Protein AF-A0A3C7Z810-F1 (afdb_monomer)

pLDDT: mean 70.04, std 20.34, range [26.58, 97.69]

Mean predicted aligned error: 12.74 Å

Secondary structure (DSSP, 8-state):
--EEEEETTEEEEEE-HHHHHHHHHT-S-HHHHHHHHHHHHTT-S-GGGSPEEEETTEE--SSSB--HHHHHHHHHHTSEEEES-S-TTTS-EE-SSEEEEEB-SEEEE-S-SSS-----TTSHHHHHHHTT--TT-GGG-SEEPB-HHHHGGGS-SSSSHHHHHH-SS-TTS-TT--EEEEPTT-EEEEEEEEEEEE-TTEEEEEEE-HHHHHTTEESBTT--EE-TT-EEEEEEEEEE--SS--EEEETT-EEEEEEEEE----SS-HHHHT-TT----HHHHHHHHHHHSSS----TT--TTS--SS------TTHHHHTTTS--TT--S----S-SSPPPPP--S--S---

Solvent-accessible surface area (backbone atoms only — not comparable to full-atom values): 20614 Å² total; per-residue (Å²): 118,73,42,83,48,72,44,80,88,35,56,24,37,38,34,42,76,69,59,47,47,40,73,75,61,76,40,101,60,47,69,67,51,49,50,56,49,45,63,57,49,73,76,48,97,46,83,89,71,58,56,48,38,31,37,89,53,32,73,54,76,92,55,65,59,40,38,38,68,48,49,43,36,22,49,70,53,59,30,26,46,51,43,68,53,57,35,84,89,66,54,16,36,74,40,73,45,34,36,37,36,22,35,34,50,48,30,30,55,54,61,73,99,68,78,99,69,91,80,49,49,60,34,41,65,47,46,26,58,37,37,60,34,42,88,92,44,53,68,72,38,52,44,68,43,40,24,55,71,60,52,52,74,71,55,60,87,79,82,50,38,73,56,52,75,72,39,86,54,56,90,98,49,62,63,80,47,35,25,44,78,42,44,41,63,34,43,32,44,31,30,34,63,33,34,41,33,30,43,68,44,23,31,39,32,49,42,49,32,68,74,37,51,76,69,38,31,43,33,28,75,92,69,29,70,38,54,33,45,37,54,35,59,48,63,23,45,32,31,34,68,34,82,82,52,69,44,80,42,51,50,52,40,66,48,32,28,38,35,42,30,62,70,52,89,68,97,68,43,29,74,76,70,70,39,82,78,65,80,73,45,72,78,54,58,51,56,53,51,32,62,71,70,75,49,79,80,82,60,80,85,73,63,96,81,83,81,83,93,74,87,81,81,74,82,52,74,61,64,66,48,62,53,71,75,72,79,71,96,62,76,86,63,76,77,76,55,71,35,78,38,78,71,78,75,81,83,83,75,92,82,77,89,87,130

Structure (mmCIF, N/CA/C/O backbone):
data_AF-A0A3C7Z810-F1
#
_entry.id   AF-A0A3C7Z810-F1
#
loop_
_atom_site.group_PDB
_atom_site.id
_atom_site.type_symbol
_atom_site.label_atom_id
_atom_site.label_alt_id
_atom_site.label_comp_id
_atom_site.label_asym_id
_atom_site.label_entity_id
_atom_site.label_seq_id
_atom_site.pdbx_PDB_ins_code
_atom_site.Cartn_x
_atom_site.Cartn_y
_atom_site.Cartn_z
_atom_site.occupancy
_atom_site.B_iso_or_equiv
_atom_site.auth_seq_id
_atom_site.auth_comp_id
_atom_site.auth_asym_id
_atom_site.auth_atom_id
_atom_site.pdbx_PDB_model_num
ATOM 1 N N . MET A 1 1 ? 18.301 -7.444 -32.351 1.00 60.09 1 MET A N 1
ATOM 2 C CA . MET A 1 1 ? 17.081 -7.630 -33.130 1.00 60.09 1 MET A CA 1
ATOM 3 C C . MET A 1 1 ? 15.963 -7.320 -32.177 1.00 60.09 1 MET A C 1
ATOM 5 O O . MET A 1 1 ? 15.767 -8.090 -31.241 1.00 60.09 1 MET A O 1
ATOM 9 N N . ALA A 1 2 ? 15.350 -6.158 -32.363 1.00 66.12 2 ALA A N 1
ATOM 10 C CA . ALA A 1 2 ? 14.110 -5.829 -31.696 1.00 66.12 2 ALA A CA 1
ATOM 11 C C . ALA A 1 2 ? 13.011 -6.752 -32.246 1.00 66.12 2 ALA A C 1
ATOM 13 O O . ALA A 1 2 ? 12.975 -7.003 -33.451 1.00 66.12 2 ALA A O 1
ATOM 14 N N . GLU A 1 3 ? 12.165 -7.291 -31.377 1.00 77.12 3 GLU A N 1
ATOM 15 C CA . GLU A 1 3 ? 11.071 -8.187 -31.760 1.00 77.12 3 GLU A CA 1
ATOM 16 C C . GLU A 1 3 ? 9.757 -7.668 -31.178 1.00 77.12 3 GLU A C 1
ATOM 18 O O . GLU A 1 3 ? 9.691 -7.295 -30.004 1.00 77.12 3 GLU A O 1
ATOM 23 N N . LEU A 1 4 ? 8.710 -7.634 -32.005 1.00 78.62 4 LEU A N 1
ATOM 24 C CA . LEU A 1 4 ? 7.357 -7.337 -31.553 1.00 78.62 4 LEU A CA 1
ATOM 25 C C . LEU A 1 4 ? 6.703 -8.611 -31.021 1.00 78.62 4 LEU A C 1
ATOM 27 O O . LEU A 1 4 ? 6.662 -9.634 -31.700 1.00 78.62 4 LEU A O 1
ATOM 31 N N . ALA A 1 5 ? 6.142 -8.518 -29.822 1.00 79.75 5 ALA A N 1
ATOM 32 C CA . ALA A 1 5 ? 5.407 -9.595 -29.178 1.00 79.75 5 ALA A CA 1
ATOM 33 C C . ALA A 1 5 ? 4.170 -9.051 -28.452 1.00 79.75 5 ALA A C 1
ATOM 35 O O . ALA A 1 5 ? 3.970 -7.842 -28.330 1.00 79.75 5 ALA A O 1
ATOM 36 N N . THR A 1 6 ? 3.347 -9.956 -27.930 1.00 81.50 6 THR A N 1
ATOM 37 C CA . THR A 1 6 ? 2.253 -9.619 -27.014 1.00 81.50 6 THR A CA 1
ATOM 38 C C . THR A 1 6 ? 2.585 -10.164 -25.627 1.00 81.50 6 THR A C 1
ATOM 40 O O . THR A 1 6 ? 2.794 -11.366 -25.478 1.00 81.50 6 THR A O 1
ATOM 43 N N . ILE A 1 7 ? 2.629 -9.293 -24.615 1.00 73.44 7 ILE A N 1
ATOM 44 C CA . ILE A 1 7 ? 2.890 -9.639 -23.208 1.00 73.44 7 ILE A CA 1
ATOM 45 C C . ILE A 1 7 ? 1.711 -9.127 -22.382 1.00 73.44 7 ILE A C 1
ATOM 47 O O . ILE A 1 7 ? 1.355 -7.961 -22.496 1.00 73.44 7 ILE A O 1
ATOM 51 N N . ALA A 1 8 ? 1.074 -9.986 -21.579 1.00 76.25 8 ALA A N 1
ATOM 52 C CA . ALA A 1 8 ? -0.124 -9.633 -20.801 1.00 76.25 8 ALA A CA 1
ATOM 53 C C . ALA A 1 8 ? -1.271 -9.004 -21.631 1.00 76.25 8 ALA A C 1
ATOM 55 O O . ALA A 1 8 ? -2.031 -8.177 -21.135 1.00 76.25 8 ALA A O 1
ATOM 56 N N . GLY A 1 9 ? -1.387 -9.383 -22.910 1.00 81.31 9 GLY A N 1
ATOM 57 C CA . GLY A 1 9 ? -2.358 -8.799 -23.846 1.00 81.31 9 GLY A CA 1
ATOM 58 C C . GLY A 1 9 ? -1.944 -7.448 -24.443 1.00 81.31 9 GLY A C 1
ATOM 59 O O . GLY A 1 9 ? -2.666 -6.918 -25.279 1.00 81.31 9 GLY A O 1
ATOM 60 N N . GLU A 1 10 ? -0.776 -6.917 -24.077 1.00 84.62 10 GLU A N 1
ATOM 61 C CA . GLU A 1 10 ? -0.255 -5.631 -24.539 1.00 84.62 10 GLU A CA 1
ATOM 62 C C . GLU A 1 10 ? 0.809 -5.820 -25.631 1.00 84.62 10 GLU A C 1
ATOM 64 O O . GLU A 1 10 ? 1.736 -6.631 -25.494 1.00 84.62 10 GLU A O 1
ATOM 69 N N . ARG A 1 11 ? 0.718 -5.045 -26.723 1.00 85.50 11 ARG A N 1
ATOM 70 C CA . ARG A 1 11 ? 1.766 -5.009 -27.760 1.00 85.50 11 ARG A CA 1
ATOM 71 C C . ARG A 1 11 ? 3.059 -4.473 -27.141 1.00 85.50 11 ARG A C 1
ATOM 73 O O . ARG A 1 11 ? 3.065 -3.413 -26.518 1.00 85.50 11 ARG A O 1
ATOM 80 N N . SER A 1 12 ? 4.133 -5.240 -27.283 1.00 83.25 12 SER A N 1
ATOM 81 C CA . SER A 1 12 ? 5.399 -5.031 -26.584 1.00 83.25 12 SER A CA 1
ATOM 82 C C . SER A 1 12 ? 6.576 -5.126 -27.550 1.00 83.25 12 SER A C 1
ATOM 84 O O . SER A 1 12 ? 6.628 -6.034 -28.379 1.00 83.25 12 SER A O 1
ATOM 86 N N . LEU A 1 13 ? 7.529 -4.202 -27.422 1.00 84.19 13 LEU A N 1
ATOM 87 C CA . LEU A 1 13 ? 8.776 -4.191 -28.180 1.00 84.19 13 LEU A CA 1
ATOM 88 C C . LEU A 1 13 ? 9.912 -4.717 -27.301 1.00 84.19 13 LEU A C 1
ATOM 90 O O . LEU A 1 13 ? 10.311 -4.073 -26.329 1.00 84.19 13 LEU A O 1
ATOM 94 N N . ILE A 1 14 ? 10.431 -5.891 -27.644 1.00 78.75 14 ILE A N 1
ATOM 95 C CA . ILE A 1 14 ? 11.486 -6.572 -26.896 1.00 78.75 14 ILE A CA 1
ATOM 96 C C . ILE A 1 14 ? 12.840 -6.202 -27.497 1.00 78.75 14 ILE A C 1
ATOM 98 O O . ILE A 1 14 ? 13.116 -6.516 -28.652 1.00 78.75 14 ILE A O 1
ATOM 102 N N . LEU A 1 15 ? 13.697 -5.561 -26.703 1.00 72.00 15 LEU A N 1
ATOM 103 C CA . LEU A 1 15 ? 15.033 -5.117 -27.101 1.00 72.00 15 LEU A CA 1
ATOM 104 C C . LEU A 1 15 ? 16.133 -5.998 -26.502 1.00 72.00 15 LEU A C 1
ATOM 106 O O . LEU A 1 15 ? 16.014 -6.512 -25.384 1.00 72.00 15 LEU A O 1
ATOM 110 N N . ASN A 1 16 ? 17.262 -6.100 -27.209 1.00 70.94 16 ASN A N 1
ATOM 111 C CA . ASN A 1 16 ? 18.497 -6.589 -26.596 1.00 70.94 16 ASN A CA 1
ATOM 112 C C . ASN A 1 16 ? 19.216 -5.487 -25.799 1.00 70.94 16 ASN A C 1
ATOM 114 O O . ASN A 1 16 ? 18.906 -4.300 -25.889 1.00 70.94 16 ASN A O 1
ATOM 118 N N . SER A 1 17 ? 20.244 -5.883 -25.045 1.00 65.56 17 SER A N 1
ATOM 119 C CA . SER A 1 17 ? 21.002 -4.979 -24.173 1.00 65.56 17 SER A CA 1
ATOM 120 C C . SER A 1 17 ? 21.677 -3.807 -24.895 1.00 65.56 17 SER A C 1
ATOM 122 O O . SER A 1 17 ? 21.794 -2.734 -24.308 1.00 65.56 17 SER A O 1
ATOM 124 N N . LYS A 1 18 ? 22.118 -3.981 -26.147 1.00 65.75 18 LYS A N 1
ATOM 125 C CA . LYS A 1 18 ? 22.769 -2.923 -26.935 1.00 65.75 18 LYS A CA 1
ATOM 126 C C . LYS A 1 18 ? 21.750 -1.878 -27.395 1.00 65.75 18 LYS A C 1
ATOM 128 O O . LYS A 1 18 ? 22.000 -0.690 -27.240 1.00 65.75 18 LYS A O 1
ATOM 133 N N . GLU A 1 19 ? 20.605 -2.323 -27.904 1.00 67.62 19 GLU A N 1
ATOM 134 C CA . GLU A 1 19 ? 19.497 -1.460 -28.348 1.00 67.62 19 GLU A CA 1
ATOM 135 C C . GLU A 1 19 ? 18.894 -0.678 -27.172 1.00 67.62 19 GLU A C 1
ATOM 137 O O . GLU A 1 19 ? 18.721 0.537 -27.244 1.00 67.62 19 GLU A O 1
ATOM 142 N N . ALA A 1 20 ? 18.675 -1.354 -26.042 1.00 66.12 20 ALA A N 1
ATOM 143 C CA . ALA A 1 20 ? 18.212 -0.735 -24.803 1.00 66.12 20 ALA A CA 1
ATOM 144 C C . ALA A 1 20 ? 19.168 0.345 -24.272 1.00 66.12 20 ALA A C 1
ATOM 146 O O . ALA A 1 20 ? 18.732 1.379 -23.762 1.00 66.12 20 ALA A O 1
ATOM 147 N N . PHE A 1 21 ? 20.480 0.110 -24.375 1.00 62.47 21 PHE A N 1
ATOM 148 C CA . PHE A 1 21 ? 21.497 1.082 -23.982 1.00 62.47 21 PHE A CA 1
ATOM 149 C C . PHE A 1 21 ? 21.476 2.326 -24.880 1.00 62.47 21 PHE A C 1
ATOM 151 O O . PHE A 1 21 ? 21.569 3.444 -24.370 1.00 62.47 21 PHE A O 1
ATOM 158 N N . THR A 1 22 ? 21.308 2.150 -26.193 1.00 66.06 22 THR A N 1
ATOM 159 C CA . THR A 1 22 ? 21.195 3.262 -27.148 1.00 66.06 22 THR A CA 1
ATOM 160 C C . THR A 1 22 ? 20.009 4.166 -26.815 1.00 66.06 22 THR A C 1
ATOM 162 O O . THR A 1 22 ? 20.207 5.373 -26.685 1.00 66.06 22 THR A O 1
ATOM 165 N N . LEU A 1 23 ? 18.825 3.596 -26.559 1.00 65.31 23 LEU A N 1
ATOM 166 C CA . LEU A 1 23 ? 17.635 4.370 -26.181 1.00 65.31 23 LEU A CA 1
ATOM 167 C C . LEU A 1 23 ? 17.838 5.168 -24.879 1.00 65.31 23 LEU A C 1
ATOM 169 O O . LEU A 1 23 ? 17.403 6.309 -24.772 1.00 65.31 23 LEU A O 1
ATOM 173 N N . ARG A 1 24 ? 18.543 4.608 -23.890 1.00 61.34 24 ARG A N 1
ATOM 174 C CA . ARG A 1 24 ? 18.777 5.297 -22.606 1.00 61.34 24 ARG A CA 1
ATOM 175 C C . ARG A 1 24 ? 19.822 6.409 -22.658 1.00 61.34 24 ARG A C 1
ATOM 177 O O . ARG A 1 24 ? 19.806 7.276 -21.791 1.00 61.34 24 ARG A O 1
ATOM 184 N N . THR A 1 25 ? 20.772 6.345 -23.588 1.00 57.62 25 THR A N 1
ATOM 185 C CA . THR A 1 25 ? 21.964 7.214 -23.570 1.00 57.62 25 THR A CA 1
ATOM 186 C C . THR A 1 25 ? 22.013 8.237 -24.697 1.00 57.62 25 THR A C 1
ATOM 188 O O . THR A 1 25 ? 22.912 9.074 -24.686 1.00 57.62 25 THR A O 1
ATOM 191 N N . GLY A 1 26 ? 21.082 8.190 -25.659 1.00 57.22 26 GLY A N 1
ATOM 192 C CA . GLY A 1 26 ? 21.037 9.135 -26.784 1.00 57.22 26 GLY A CA 1
ATOM 193 C C . GLY A 1 26 ? 22.339 9.190 -27.598 1.00 57.22 26 GLY A C 1
ATOM 194 O O . GLY A 1 26 ? 22.658 10.214 -28.190 1.00 57.22 26 GLY A O 1
ATOM 195 N N . ALA A 1 27 ? 23.152 8.127 -27.558 1.00 51.88 27 ALA A N 1
ATOM 196 C CA . ALA A 1 27 ? 24.510 8.119 -28.097 1.00 51.88 27 ALA A CA 1
ATOM 197 C C . ALA A 1 27 ? 24.560 7.720 -29.587 1.00 51.88 27 ALA A C 1
ATOM 199 O O . ALA A 1 27 ? 23.630 7.111 -30.107 1.00 51.88 27 ALA A O 1
ATOM 200 N N . GLN A 1 28 ? 25.703 8.009 -30.230 1.00 48.28 28 GLN A N 1
ATOM 201 C CA . GLN A 1 28 ? 26.043 8.068 -31.674 1.00 48.28 28 GLN A CA 1
ATOM 202 C C . GLN A 1 28 ? 25.564 6.966 -32.660 1.00 48.28 28 GLN A C 1
ATOM 204 O O . GLN A 1 28 ? 25.861 7.072 -33.843 1.00 48.28 28 GLN A O 1
ATOM 209 N N . ASN A 1 29 ? 24.798 5.958 -32.237 1.00 51.31 29 ASN A N 1
ATOM 210 C CA . ASN A 1 29 ? 24.048 5.043 -33.116 1.00 51.31 29 ASN A CA 1
ATOM 211 C C . ASN A 1 29 ? 22.533 5.335 -33.106 1.00 51.31 29 ASN A C 1
ATOM 213 O O . ASN A 1 29 ? 21.732 4.437 -33.373 1.00 51.31 29 ASN A O 1
ATOM 217 N N . GLN A 1 30 ? 22.151 6.571 -32.768 1.00 54.75 30 GLN A N 1
ATOM 218 C CA . GLN A 1 30 ? 20.764 7.027 -32.701 1.00 54.75 30 GLN A CA 1
ATOM 219 C C . GLN A 1 30 ? 20.006 6.718 -34.001 1.00 54.75 30 GLN A C 1
ATOM 221 O O . GLN A 1 30 ? 18.925 6.162 -33.934 1.00 54.75 30 GLN A O 1
ATOM 226 N N . GLU A 1 31 ? 20.639 6.884 -35.170 1.00 58.25 31 GLU A N 1
ATOM 227 C CA . GLU A 1 31 ? 20.032 6.606 -36.484 1.00 58.25 31 GLU A CA 1
ATOM 228 C C . GLU A 1 31 ? 19.511 5.169 -36.654 1.00 58.25 31 GLU A C 1
ATOM 230 O O . GLU A 1 31 ? 18.466 4.963 -37.260 1.00 58.25 31 GLU A O 1
ATOM 235 N N . GLY A 1 32 ? 20.212 4.159 -36.124 1.00 58.50 32 GLY A N 1
ATOM 236 C CA . GLY A 1 32 ? 19.797 2.759 -36.268 1.00 58.50 32 GLY A CA 1
ATOM 237 C C . GLY A 1 32 ? 18.649 2.372 -35.335 1.00 58.50 32 GLY A C 1
ATOM 238 O O . GLY A 1 32 ? 17.839 1.516 -35.678 1.00 58.50 32 GLY A O 1
ATOM 239 N N . PHE A 1 33 ? 18.582 3.003 -34.159 1.00 59.78 33 PHE A N 1
ATOM 240 C CA . PHE A 1 33 ? 17.445 2.858 -33.255 1.00 59.78 33 PHE A CA 1
ATOM 241 C C . PHE A 1 33 ? 16.255 3.673 -33.759 1.00 59.78 33 PHE A C 1
ATOM 243 O O . PHE A 1 33 ? 15.173 3.117 -33.870 1.00 59.78 33 PHE A O 1
ATOM 250 N N . ASP A 1 34 ? 16.468 4.939 -34.116 1.00 63.88 34 ASP A N 1
ATOM 251 C CA . ASP A 1 34 ? 15.447 5.834 -34.650 1.00 63.88 34 ASP A CA 1
ATOM 252 C C . ASP A 1 34 ? 14.836 5.242 -35.919 1.00 63.88 34 ASP A C 1
ATOM 254 O O . ASP A 1 34 ? 13.633 5.309 -36.074 1.00 63.88 34 ASP A O 1
ATOM 258 N N . ALA A 1 35 ? 15.603 4.574 -36.788 1.00 63.66 35 ALA A N 1
ATOM 259 C CA . ALA A 1 35 ? 15.037 3.880 -37.944 1.00 63.66 35 ALA A CA 1
ATOM 260 C C . ALA A 1 35 ? 14.063 2.755 -37.548 1.00 63.66 35 ALA A C 1
ATOM 262 O O . ALA A 1 35 ? 12.961 2.707 -38.075 1.00 63.66 35 ALA A O 1
ATOM 263 N N . VAL A 1 36 ? 14.438 1.884 -36.603 1.00 60.31 36 VAL A N 1
ATOM 264 C CA . VAL A 1 36 ? 13.578 0.774 -36.142 1.00 60.31 36 VAL A CA 1
ATOM 265 C C . VAL A 1 36 ? 12.398 1.290 -35.321 1.00 60.31 36 VAL A C 1
ATOM 267 O O . VAL A 1 36 ? 11.286 0.791 -35.438 1.00 60.31 36 VAL A O 1
ATOM 270 N N . PHE A 1 37 ? 12.633 2.282 -34.467 1.00 64.69 37 PHE A N 1
ATOM 271 C CA . PHE A 1 37 ? 11.602 2.891 -33.646 1.00 64.69 37 PHE A CA 1
ATOM 272 C C . PHE A 1 37 ? 10.616 3.664 -34.513 1.00 64.69 37 PHE A C 1
ATOM 274 O O . PHE A 1 37 ? 9.430 3.426 -34.354 1.00 64.69 37 PHE A O 1
ATOM 281 N N . ASN A 1 38 ? 11.084 4.495 -35.451 1.00 66.94 38 ASN A N 1
ATOM 282 C CA . ASN A 1 38 ? 10.240 5.217 -36.404 1.00 66.94 38 ASN A CA 1
ATOM 283 C C . ASN A 1 38 ? 9.489 4.251 -37.315 1.00 66.94 38 ASN A C 1
ATOM 285 O O . ASN A 1 38 ? 8.290 4.402 -37.440 1.00 66.94 38 ASN A O 1
ATOM 289 N N . GLU A 1 39 ? 10.120 3.197 -37.845 1.00 64.19 39 GLU A N 1
ATOM 290 C CA . GLU A 1 39 ? 9.404 2.170 -38.621 1.00 64.19 39 GLU A CA 1
ATOM 291 C C . GLU A 1 39 ? 8.262 1.535 -37.814 1.00 64.19 39 GLU A C 1
ATOM 293 O O . GLU A 1 39 ? 7.197 1.271 -38.358 1.00 64.19 39 GLU A O 1
ATOM 298 N N . ILE A 1 40 ? 8.456 1.334 -36.508 1.00 64.56 40 ILE A N 1
ATOM 299 C CA . ILE A 1 40 ? 7.422 0.791 -35.626 1.00 64.56 40 ILE A CA 1
ATOM 300 C C . ILE A 1 40 ? 6.380 1.850 -35.262 1.00 64.56 40 ILE A C 1
ATOM 302 O O . ILE A 1 40 ? 5.202 1.523 -35.265 1.00 64.56 40 ILE A O 1
ATOM 306 N N . VAL A 1 41 ? 6.765 3.082 -34.913 1.00 68.56 41 VAL A N 1
ATOM 307 C CA . VAL A 1 41 ? 5.814 4.123 -34.486 1.00 68.56 41 VAL A CA 1
ATOM 308 C C . VAL A 1 41 ? 5.057 4.755 -35.650 1.00 68.56 41 VAL A C 1
ATOM 310 O O . VAL A 1 41 ? 3.920 5.158 -35.446 1.00 68.56 41 VAL A O 1
ATOM 313 N N . ASP A 1 42 ? 5.619 4.756 -36.862 1.00 69.50 42 ASP A N 1
ATOM 314 C CA . ASP A 1 42 ? 4.956 5.198 -38.098 1.00 69.50 42 ASP A CA 1
ATOM 315 C C . ASP A 1 42 ? 3.760 4.292 -38.456 1.00 69.50 42 ASP A C 1
ATOM 317 O O . ASP A 1 42 ? 2.901 4.684 -39.243 1.00 69.50 42 ASP A O 1
ATOM 321 N N . GLU A 1 43 ? 3.663 3.091 -37.864 1.00 70.25 43 GLU A N 1
ATOM 322 C CA . GLU A 1 43 ? 2.470 2.236 -37.952 1.00 70.25 43 GLU A CA 1
ATOM 323 C C . GLU A 1 43 ? 1.304 2.711 -37.064 1.00 70.25 43 GLU A C 1
ATOM 325 O O . GLU A 1 43 ? 0.223 2.122 -37.129 1.00 70.25 43 GLU A O 1
ATOM 330 N N . TYR A 1 44 ? 1.502 3.727 -36.216 1.00 72.44 44 TYR A N 1
ATOM 331 C CA . TYR A 1 44 ? 0.511 4.178 -35.241 1.00 72.44 44 TYR A CA 1
ATOM 332 C C . TYR A 1 44 ? 0.168 5.653 -35.415 1.00 72.44 44 TYR A C 1
ATOM 334 O O . TYR A 1 44 ? 1.022 6.534 -35.338 1.00 72.44 44 TYR A O 1
ATOM 342 N N . ASP A 1 45 ? -1.128 5.924 -35.524 1.00 77.31 45 ASP A N 1
ATOM 343 C CA . ASP A 1 45 ? -1.655 7.288 -35.560 1.00 77.31 45 ASP A CA 1
ATOM 344 C C . ASP A 1 45 ? -1.852 7.888 -34.146 1.00 77.31 45 ASP A C 1
ATOM 346 O O . ASP A 1 45 ? -1.986 9.106 -34.004 1.00 77.31 45 ASP A O 1
ATOM 350 N N . ASP A 1 46 ? -1.863 7.057 -33.089 1.00 77.88 46 ASP A N 1
ATOM 351 C CA . ASP A 1 46 ? -2.061 7.466 -31.688 1.00 77.88 46 ASP A CA 1
ATOM 352 C C . ASP A 1 46 ? -0.858 7.070 -30.801 1.00 77.88 46 ASP A C 1
ATOM 354 O O . ASP A 1 46 ? -0.601 5.879 -30.596 1.00 77.88 46 ASP A O 1
ATOM 358 N N . PRO A 1 47 ? -0.147 8.039 -30.189 1.00 76.88 47 PRO A N 1
ATOM 359 C CA . PRO A 1 47 ? 0.935 7.768 -29.242 1.00 76.88 47 PRO A CA 1
ATOM 360 C C . PRO A 1 47 ? 0.546 6.892 -28.040 1.00 76.88 47 PRO A C 1
ATOM 362 O O . PRO A 1 47 ? 1.413 6.246 -27.453 1.00 76.88 47 PRO A O 1
ATOM 365 N N . ASN A 1 48 ? -0.736 6.836 -27.661 1.00 79.12 48 ASN A N 1
ATOM 366 C CA . ASN A 1 48 ? -1.209 5.954 -26.587 1.00 79.12 48 ASN A CA 1
ATOM 367 C C . ASN A 1 48 ? -1.208 4.471 -26.985 1.00 79.12 48 ASN A C 1
ATOM 369 O O . ASN A 1 48 ? -1.292 3.602 -26.112 1.00 79.12 48 ASN A O 1
ATOM 373 N N . GLU A 1 49 ? -1.101 4.170 -28.280 1.00 80.12 49 GLU A N 1
ATOM 374 C CA . GLU A 1 49 ? -1.038 2.812 -28.819 1.00 80.12 49 GLU A CA 1
ATOM 375 C C . GLU A 1 49 ? 0.394 2.288 -28.967 1.00 80.12 49 GLU A C 1
ATOM 377 O O . GLU A 1 49 ? 0.585 1.084 -29.168 1.00 80.12 49 GLU A O 1
ATOM 382 N N . TYR A 1 50 ? 1.404 3.144 -28.766 1.00 85.06 50 TYR A N 1
ATOM 383 C CA . TYR A 1 50 ? 2.811 2.754 -28.842 1.00 85.06 50 TYR A CA 1
ATOM 384 C C . TYR A 1 50 ? 3.108 1.522 -27.972 1.00 85.06 50 TYR A C 1
ATOM 386 O O . TYR A 1 50 ? 2.502 1.334 -26.909 1.00 85.06 50 TYR A O 1
ATOM 394 N N . PRO A 1 51 ? 4.012 0.631 -28.416 1.00 84.94 51 PRO A N 1
ATOM 395 C CA . PRO A 1 51 ? 4.285 -0.602 -27.698 1.00 84.94 51 PRO A CA 1
ATOM 396 C C . PRO A 1 51 ? 5.033 -0.332 -26.389 1.00 84.94 51 PRO A C 1
ATOM 398 O O . PRO A 1 51 ? 5.918 0.527 -26.327 1.00 84.94 51 PRO A O 1
ATOM 401 N N . VAL A 1 52 ? 4.748 -1.141 -25.366 1.00 86.75 52 VAL A N 1
ATOM 402 C CA . VAL A 1 52 ? 5.535 -1.146 -24.125 1.00 86.75 52 VAL A CA 1
ATOM 403 C C . VAL A 1 52 ? 6.935 -1.675 -24.434 1.00 86.75 52 VAL A C 1
ATOM 405 O O . VAL A 1 52 ? 7.087 -2.766 -24.987 1.00 86.75 52 VAL A O 1
ATOM 408 N N . ILE A 1 53 ? 7.973 -0.920 -24.077 1.00 85.00 53 ILE A N 1
ATOM 409 C CA . ILE A 1 53 ? 9.358 -1.312 -24.360 1.00 85.00 53 ILE A CA 1
ATOM 410 C C . ILE A 1 53 ? 9.901 -2.159 -23.209 1.00 85.00 53 ILE A C 1
ATOM 412 O O . ILE A 1 53 ? 9.900 -1.742 -22.051 1.00 85.00 53 ILE A O 1
ATOM 416 N N . VAL A 1 54 ? 10.431 -3.338 -23.535 1.00 75.19 54 VAL A N 1
ATOM 417 C CA . VAL A 1 54 ? 10.992 -4.286 -22.567 1.00 75.19 54 VAL A CA 1
ATOM 418 C C . VAL A 1 54 ? 12.419 -4.655 -22.955 1.00 75.19 54 VAL A C 1
ATOM 420 O O . VAL A 1 54 ? 12.709 -4.965 -24.105 1.00 75.19 54 VAL A O 1
ATOM 423 N N . SER A 1 55 ? 13.325 -4.685 -21.980 1.00 73.19 55 SER A N 1
ATOM 424 C CA . SER A 1 55 ? 14.696 -5.170 -22.150 1.00 73.19 55 SER A CA 1
ATOM 425 C C . SER A 1 55 ? 15.113 -6.016 -20.959 1.00 73.19 55 SER A C 1
ATOM 427 O O . SER A 1 55 ? 15.047 -5.573 -19.814 1.00 73.19 55 SER A O 1
ATOM 429 N N . ASN A 1 56 ? 15.602 -7.229 -21.221 1.00 66.44 56 ASN A N 1
ATOM 430 C CA . ASN A 1 56 ? 16.026 -8.184 -20.188 1.00 66.44 56 ASN A CA 1
ATOM 431 C C . ASN A 1 56 ? 14.955 -8.451 -19.105 1.00 66.44 56 ASN A C 1
ATOM 433 O O . ASN A 1 56 ? 15.300 -8.717 -17.957 1.00 66.44 56 ASN A O 1
ATOM 437 N N . GLY A 1 57 ? 13.667 -8.371 -19.459 1.00 64.75 57 GLY A N 1
ATOM 438 C CA . GLY A 1 57 ? 12.541 -8.534 -18.526 1.00 64.75 57 GLY A CA 1
ATOM 439 C C . GLY A 1 57 ? 12.171 -7.277 -17.727 1.00 64.75 57 GLY A C 1
ATOM 440 O O . GLY A 1 57 ? 11.205 -7.306 -16.970 1.00 64.75 57 GLY A O 1
ATOM 441 N N . PHE A 1 58 ? 12.886 -6.168 -17.916 1.00 68.38 58 PHE A N 1
ATOM 442 C CA . PHE A 1 58 ? 12.586 -4.882 -17.290 1.00 68.38 58 PHE A CA 1
ATOM 443 C C . PHE A 1 58 ? 11.900 -3.962 -18.287 1.00 68.38 58 PHE A C 1
ATOM 445 O O . PHE A 1 58 ? 12.292 -3.894 -19.454 1.00 68.38 58 PHE A O 1
ATOM 452 N N . ILE A 1 59 ? 10.912 -3.217 -17.809 1.00 79.69 59 ILE A N 1
ATOM 453 C CA . ILE A 1 59 ? 10.297 -2.149 -18.595 1.00 79.69 59 ILE A CA 1
ATOM 454 C C . ILE A 1 59 ? 11.332 -1.045 -18.773 1.00 79.69 59 ILE A C 1
ATOM 456 O O . ILE A 1 59 ? 12.029 -0.672 -17.823 1.00 79.69 59 ILE A O 1
ATOM 460 N N . ILE A 1 60 ? 11.453 -0.539 -19.998 1.00 79.75 60 ILE A N 1
ATOM 461 C CA . ILE A 1 60 ? 12.123 0.728 -20.241 1.00 79.75 60 ILE A CA 1
ATOM 462 C C . ILE A 1 60 ? 11.037 1.803 -20.254 1.00 79.75 60 ILE A C 1
ATOM 464 O O . ILE A 1 60 ? 10.280 1.873 -21.219 1.00 79.75 60 ILE A O 1
ATOM 468 N N . PRO A 1 61 ? 10.933 2.596 -19.178 1.00 77.75 61 PRO A N 1
ATOM 469 C CA . PRO A 1 61 ? 9.828 3.522 -19.009 1.00 77.75 61 PRO A CA 1
ATOM 470 C C . PRO A 1 61 ? 9.886 4.607 -20.079 1.00 77.75 61 PRO A C 1
ATOM 472 O O . PRO A 1 61 ? 10.941 5.203 -20.312 1.00 77.75 61 PRO A O 1
ATOM 475 N N . GLN A 1 62 ? 8.743 4.849 -20.717 1.00 76.69 62 GLN A N 1
ATOM 476 C CA . GLN A 1 62 ? 8.576 5.907 -21.720 1.00 76.69 62 GLN A CA 1
ATOM 477 C C . GLN A 1 62 ? 8.163 7.247 -21.084 1.00 76.69 62 GLN A C 1
ATOM 479 O O . GLN A 1 62 ? 8.231 8.290 -21.731 1.00 76.69 62 GLN A O 1
ATOM 484 N N . GLY A 1 63 ? 7.777 7.232 -19.803 1.00 82.06 63 GLY A N 1
ATOM 485 C CA . GLY A 1 63 ? 7.420 8.404 -19.007 1.00 82.06 63 GLY A CA 1
ATOM 486 C C . GLY A 1 63 ? 7.913 8.316 -17.558 1.00 82.06 63 GLY A C 1
ATOM 487 O O . GLY A 1 63 ? 8.684 7.432 -17.188 1.00 82.06 63 GLY A O 1
ATOM 488 N N . GLY A 1 64 ? 7.479 9.263 -16.720 1.00 87.56 64 GLY A N 1
ATOM 489 C CA . GLY A 1 64 ? 7.854 9.300 -15.298 1.00 87.56 64 GLY A CA 1
ATOM 490 C C . GLY A 1 64 ? 7.042 8.353 -14.405 1.00 87.56 64 GLY A C 1
ATOM 491 O O . GLY A 1 64 ? 7.558 7.871 -13.397 1.00 87.56 64 GLY A O 1
ATOM 492 N N . ILE A 1 65 ? 5.793 8.074 -14.787 1.00 94.75 65 ILE A N 1
ATOM 493 C CA . ILE A 1 65 ? 4.842 7.212 -14.074 1.00 94.75 65 ILE A CA 1
ATOM 494 C C . ILE A 1 65 ? 4.420 6.092 -15.021 1.00 94.75 65 ILE A C 1
ATOM 496 O O . ILE A 1 65 ? 4.174 6.354 -16.196 1.00 94.75 65 ILE A O 1
ATOM 500 N N . TYR A 1 66 ? 4.322 4.872 -14.500 1.00 95.31 66 TYR A N 1
ATOM 501 C CA . TYR A 1 66 ? 3.935 3.703 -15.281 1.00 95.31 66 TYR A CA 1
ATOM 502 C C . TYR A 1 66 ? 2.434 3.749 -15.585 1.00 95.31 66 TYR A C 1
ATOM 504 O O . TYR A 1 66 ? 1.612 3.918 -14.681 1.00 95.31 66 TYR A O 1
ATOM 512 N N . SER A 1 67 ? 2.087 3.574 -16.855 1.00 95.06 67 SER A N 1
ATOM 513 C CA . SER A 1 67 ? 0.722 3.369 -17.350 1.00 95.06 67 SER A CA 1
ATOM 514 C C . SER A 1 67 ? 0.179 1.990 -16.977 1.00 95.06 67 SER A C 1
ATOM 516 O O . SER A 1 67 ? 0.937 1.068 -16.692 1.00 95.06 67 SER A O 1
ATOM 518 N N . ASP A 1 68 ? -1.134 1.795 -17.043 1.00 94.06 68 ASP A N 1
ATOM 519 C CA . ASP A 1 68 ? -1.775 0.492 -16.846 1.00 94.06 68 ASP A CA 1
ATOM 520 C C . ASP A 1 68 ? -1.216 -0.609 -17.764 1.00 94.06 68 ASP A C 1
ATOM 522 O O . ASP A 1 68 ? -1.052 -1.747 -17.320 1.00 94.06 68 ASP A O 1
ATOM 526 N N . ARG A 1 69 ? -0.868 -0.272 -19.013 1.00 93.06 69 ARG A N 1
ATOM 527 C CA . ARG A 1 69 ? -0.197 -1.175 -19.963 1.00 93.06 69 ARG A CA 1
ATOM 528 C C . ARG A 1 69 ? 1.175 -1.600 -19.441 1.00 93.06 69 ARG A C 1
ATOM 530 O O . ARG A 1 69 ? 1.467 -2.793 -19.368 1.00 93.06 69 ARG A O 1
ATOM 537 N N . GLU A 1 70 ? 1.993 -0.647 -18.996 1.00 93.88 70 GLU A N 1
ATOM 538 C CA . GLU A 1 70 ? 3.286 -0.936 -18.364 1.00 93.88 70 GLU A CA 1
ATOM 539 C C . GLU A 1 70 ? 3.115 -1.723 -17.055 1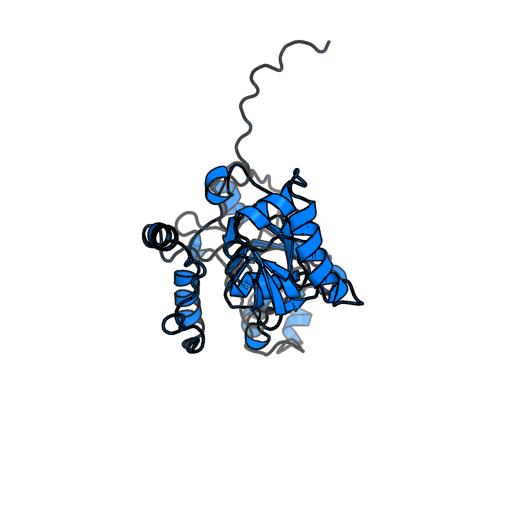.00 93.88 70 GLU A C 1
ATOM 541 O O . GLU A 1 70 ? 3.880 -2.647 -16.801 1.00 93.88 70 GLU A O 1
ATOM 546 N N . LEU A 1 71 ? 2.094 -1.439 -16.241 1.00 94.00 71 LEU A N 1
ATOM 547 C CA . LEU A 1 71 ? 1.819 -2.186 -15.009 1.00 94.00 71 LEU A CA 1
ATOM 548 C C . LEU A 1 71 ? 1.512 -3.663 -15.301 1.00 94.00 71 LEU A C 1
ATOM 550 O O . LEU A 1 71 ? 2.082 -4.545 -14.657 1.00 94.00 71 LEU A O 1
ATOM 554 N N . LYS A 1 72 ? 0.660 -3.944 -16.297 1.00 88.62 72 LYS A N 1
ATOM 555 C CA . LYS A 1 72 ? 0.333 -5.314 -16.733 1.00 88.62 72 LYS A CA 1
ATOM 556 C C . LYS A 1 72 ? 1.572 -6.058 -17.226 1.00 88.62 72 LYS A C 1
ATOM 558 O O . LYS A 1 72 ? 1.840 -7.165 -16.763 1.00 88.62 72 LYS A O 1
ATOM 563 N N . VAL A 1 73 ? 2.351 -5.439 -18.120 1.00 82.00 73 VAL A N 1
ATOM 564 C CA . VAL A 1 73 ? 3.606 -6.030 -18.613 1.00 82.00 73 VAL A CA 1
ATOM 565 C C . VAL A 1 73 ? 4.578 -6.261 -17.457 1.00 82.00 73 VAL A C 1
ATOM 567 O O . VAL A 1 73 ? 5.202 -7.313 -17.384 1.00 82.00 73 VAL A O 1
ATOM 570 N N . GLY A 1 74 ? 4.679 -5.322 -16.517 1.00 81.69 74 GLY A N 1
ATOM 571 C CA . GLY A 1 74 ? 5.616 -5.399 -15.400 1.00 81.69 74 GLY A CA 1
ATOM 572 C C . GLY A 1 74 ? 5.303 -6.534 -14.435 1.00 81.69 74 GLY A C 1
ATOM 573 O O . GLY A 1 74 ? 6.232 -7.177 -13.947 1.00 81.69 74 GLY A O 1
ATOM 574 N N . LEU A 1 75 ? 4.019 -6.800 -14.187 1.00 81.75 75 LEU A N 1
ATOM 575 C CA . LEU A 1 75 ? 3.567 -7.948 -13.398 1.00 81.75 75 LEU A CA 1
ATOM 576 C C . LEU A 1 75 ? 3.914 -9.274 -14.092 1.00 81.75 75 LEU A C 1
ATOM 578 O O . LEU A 1 75 ? 4.444 -10.178 -13.450 1.00 81.75 75 LEU A O 1
ATOM 582 N N . GLU A 1 76 ? 3.679 -9.371 -15.403 1.00 78.62 76 GLU A N 1
ATOM 583 C CA . GLU A 1 76 ? 3.960 -10.577 -16.197 1.00 78.62 76 GLU A CA 1
ATOM 584 C C . GLU A 1 76 ? 5.466 -10.866 -16.304 1.00 78.62 76 GLU A C 1
ATOM 586 O O . GLU A 1 76 ? 5.902 -12.014 -16.193 1.00 78.62 76 GLU A O 1
ATOM 591 N N . THR A 1 77 ? 6.295 -9.829 -16.471 1.00 67.00 77 THR A N 1
ATOM 592 C CA . THR A 1 77 ? 7.755 -9.991 -16.550 1.00 67.00 77 THR A CA 1
ATOM 593 C C . THR A 1 77 ? 8.421 -10.152 -15.181 1.00 67.00 77 THR A C 1
ATOM 595 O O . THR A 1 77 ? 9.598 -10.517 -15.109 1.00 67.00 77 THR A O 1
ATOM 598 N N . GLY A 1 78 ? 7.694 -9.889 -14.091 1.00 67.88 78 GLY A N 1
ATOM 599 C CA . GLY A 1 78 ? 8.216 -9.878 -12.724 1.00 67.88 78 GLY A CA 1
ATOM 600 C C . GLY A 1 78 ? 9.076 -8.654 -12.391 1.00 67.88 78 GLY A C 1
ATOM 601 O O . GLY A 1 78 ? 9.812 -8.683 -11.404 1.00 67.88 78 GLY A O 1
ATOM 602 N N . HIS A 1 79 ? 9.011 -7.596 -13.206 1.00 76.81 79 HIS A N 1
ATOM 603 C CA . HIS A 1 79 ? 9.596 -6.292 -12.884 1.00 76.81 79 HIS A CA 1
ATOM 604 C C . HIS A 1 79 ? 8.835 -5.617 -11.735 1.00 76.81 79 HIS A C 1
ATOM 606 O O . HIS A 1 79 ? 9.448 -5.045 -10.835 1.00 76.81 79 HIS A O 1
ATOM 612 N N . ILE A 1 80 ? 7.506 -5.735 -11.761 1.00 83.75 80 ILE A N 1
ATOM 613 C CA . ILE A 1 80 ? 6.588 -5.362 -10.686 1.00 83.75 80 ILE A CA 1
ATOM 614 C C . ILE A 1 80 ? 6.135 -6.640 -10.005 1.00 83.75 80 ILE A C 1
ATOM 616 O O . ILE A 1 80 ? 5.927 -7.668 -10.650 1.00 83.75 80 ILE A O 1
ATOM 620 N N . ILE A 1 81 ? 5.964 -6.570 -8.693 1.00 79.50 81 ILE A N 1
ATOM 621 C CA . ILE A 1 81 ? 5.483 -7.694 -7.915 1.00 79.50 81 ILE A CA 1
ATOM 622 C C . ILE A 1 81 ? 4.288 -7.239 -7.093 1.00 79.50 81 ILE A C 1
ATOM 624 O O . ILE A 1 81 ? 4.326 -6.173 -6.487 1.00 79.50 81 ILE A O 1
ATOM 628 N N . CYS A 1 82 ? 3.221 -8.031 -7.120 1.00 79.00 82 CYS A N 1
ATOM 629 C 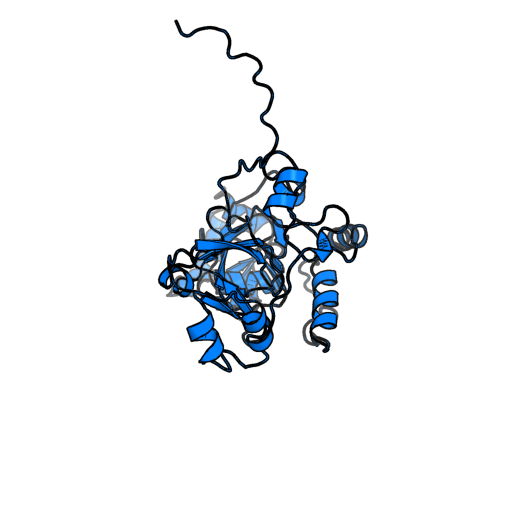CA . CYS A 1 82 ? 2.002 -7.827 -6.351 1.00 79.00 82 CYS A CA 1
ATOM 630 C C . CYS A 1 82 ? 1.406 -9.208 -6.054 1.00 79.00 82 CYS A C 1
ATOM 632 O O . CYS A 1 82 ? 1.069 -9.936 -6.990 1.00 79.00 82 CYS A O 1
ATOM 634 N N . ASP A 1 83 ? 1.344 -9.590 -4.780 1.00 73.06 83 ASP A N 1
ATOM 635 C CA . ASP A 1 83 ? 0.768 -10.862 -4.336 1.00 73.06 83 ASP A CA 1
ATOM 636 C C . ASP A 1 83 ? -0.201 -10.642 -3.159 1.00 73.06 83 ASP A C 1
ATOM 638 O O . ASP A 1 83 ? 0.243 -10.156 -2.116 1.00 73.06 83 ASP A O 1
ATOM 642 N N . PRO A 1 84 ? -1.496 -10.992 -3.287 1.00 69.69 84 PRO A N 1
ATOM 643 C CA . PRO A 1 84 ? -2.122 -11.586 -4.471 1.00 69.69 84 PRO A CA 1
ATOM 644 C C . PRO A 1 84 ? -2.093 -10.648 -5.685 1.00 69.69 84 PRO A C 1
ATOM 646 O O . PRO A 1 84 ? -2.059 -9.427 -5.544 1.00 69.69 84 PRO A O 1
ATOM 649 N N . ALA A 1 85 ? -2.101 -11.231 -6.887 1.00 73.50 85 ALA A N 1
ATOM 650 C CA . ALA A 1 85 ? -2.155 -10.458 -8.124 1.00 73.50 85 ALA A CA 1
ATOM 651 C C . ALA A 1 85 ? -3.405 -9.551 -8.144 1.00 73.50 85 ALA A C 1
ATOM 653 O O . ALA A 1 85 ? -4.446 -9.950 -7.614 1.00 73.50 85 ALA A O 1
ATOM 654 N N . PRO A 1 86 ? -3.343 -8.357 -8.765 1.00 76.81 86 PRO A N 1
ATOM 655 C CA . PRO A 1 86 ? -4.430 -7.381 -8.744 1.00 76.81 86 PRO A CA 1
ATOM 656 C C . PRO A 1 86 ? -5.569 -7.771 -9.694 1.00 76.81 86 PRO A C 1
ATOM 658 O O . PRO A 1 86 ? -5.761 -7.163 -10.751 1.00 76.81 86 PRO A O 1
ATOM 661 N N . THR A 1 87 ? -6.310 -8.812 -9.321 1.00 70.00 87 THR A N 1
ATOM 662 C CA . THR A 1 87 ? -7.498 -9.286 -10.029 1.00 70.00 87 THR A CA 1
ATOM 663 C C . THR A 1 87 ? -8.774 -8.834 -9.313 1.00 70.00 87 THR A C 1
ATOM 665 O O . THR A 1 87 ? -8.764 -8.639 -8.094 1.00 70.00 87 THR A O 1
ATOM 668 N N . PRO A 1 88 ? -9.908 -8.707 -10.031 1.00 60.84 88 PRO A N 1
ATOM 669 C CA . PRO A 1 88 ? -11.191 -8.368 -9.415 1.00 60.84 88 PRO A CA 1
ATOM 670 C C . PRO A 1 88 ? -11.561 -9.260 -8.219 1.00 60.84 88 PRO A C 1
ATOM 672 O O . PRO A 1 88 ? -12.159 -8.775 -7.262 1.00 60.84 88 PRO A O 1
ATOM 675 N N . GLU A 1 89 ? -11.180 -10.539 -8.252 1.00 59.22 89 GLU A N 1
ATOM 676 C CA . GLU A 1 89 ? -11.437 -11.522 -7.195 1.00 59.22 89 GLU A CA 1
ATOM 677 C C . GLU A 1 89 ? -10.556 -11.302 -5.959 1.00 59.22 89 GLU A C 1
ATOM 679 O O . GLU A 1 89 ? -11.006 -11.528 -4.838 1.00 59.22 89 GLU A O 1
ATOM 684 N N . ALA A 1 90 ? -9.315 -10.845 -6.149 1.00 55.38 90 ALA A N 1
ATOM 685 C CA . ALA A 1 90 ? -8.380 -10.530 -5.069 1.00 55.38 90 ALA A CA 1
ATOM 686 C C . ALA A 1 90 ? -8.655 -9.163 -4.414 1.00 55.38 90 ALA A C 1
ATOM 688 O O . ALA A 1 90 ? -8.030 -8.814 -3.415 1.00 55.38 90 ALA A O 1
ATOM 689 N N . GLY A 1 91 ? -9.569 -8.367 -4.977 1.00 56.81 91 GLY A N 1
ATOM 690 C CA . GLY A 1 91 ? -9.937 -7.042 -4.480 1.00 56.81 91 GLY A CA 1
ATOM 691 C C . GLY A 1 91 ? -8.984 -5.919 -4.903 1.00 56.81 91 GLY A C 1
ATOM 692 O O . GLY A 1 91 ? -9.442 -4.785 -5.045 1.00 56.81 91 GLY A O 1
ATOM 693 N N . ALA A 1 92 ? -7.706 -6.211 -5.164 1.00 66.00 92 ALA A N 1
ATOM 694 C CA . ALA A 1 92 ? -6.744 -5.287 -5.768 1.00 66.00 92 ALA A CA 1
ATOM 695 C C . ALA A 1 92 ? -7.015 -5.080 -7.270 1.00 66.00 92 ALA A C 1
ATOM 697 O O . ALA A 1 92 ? -7.508 -5.968 -7.963 1.00 66.00 92 ALA A O 1
ATOM 698 N N . ARG A 1 93 ? -6.715 -3.888 -7.801 1.00 82.88 93 ARG A N 1
ATOM 699 C CA . ARG A 1 93 ? -7.077 -3.521 -9.183 1.00 82.88 93 ARG A CA 1
ATOM 700 C C . ARG A 1 93 ? -6.023 -2.647 -9.847 1.00 82.88 93 ARG A C 1
ATOM 702 O O . ARG A 1 93 ? -5.567 -1.681 -9.251 1.00 82.88 93 ARG A O 1
ATOM 709 N N . ILE A 1 94 ? -5.732 -2.923 -11.117 1.00 92.25 94 ILE A N 1
ATOM 710 C CA . ILE A 1 94 ? -4.954 -2.024 -11.977 1.00 92.25 94 ILE A CA 1
ATOM 711 C C . ILE A 1 94 ? -5.856 -0.874 -12.464 1.00 92.25 94 ILE A C 1
ATOM 713 O O . ILE A 1 94 ? -6.920 -1.097 -13.051 1.00 92.25 94 ILE A O 1
ATOM 717 N N . ASN A 1 95 ? -5.432 0.357 -12.192 1.00 92.19 95 ASN A N 1
ATOM 718 C CA . ASN A 1 95 ? -5.990 1.602 -12.717 1.00 92.19 95 ASN A CA 1
ATOM 719 C C . ASN A 1 95 ? -5.065 2.162 -13.808 1.00 92.19 95 ASN A C 1
ATOM 721 O O . ASN A 1 95 ? -3.992 1.618 -14.037 1.00 92.19 95 ASN A O 1
ATOM 725 N N . GLY A 1 96 ? -5.438 3.295 -14.416 1.00 92.75 96 GLY A N 1
ATOM 726 C CA . GLY A 1 96 ? -4.676 3.930 -15.502 1.00 92.75 96 GLY A CA 1
ATOM 727 C C . GLY A 1 96 ? -3.185 4.175 -15.218 1.00 92.75 96 GLY A C 1
ATOM 728 O O . GLY A 1 96 ? -2.398 4.198 -16.155 1.00 92.75 96 GLY A O 1
ATOM 729 N N . SER A 1 97 ? -2.790 4.350 -13.953 1.00 95.31 97 SER A N 1
ATOM 730 C CA . SER A 1 97 ? -1.389 4.588 -13.564 1.00 95.31 97 SER A CA 1
ATOM 731 C C . SER A 1 97 ? -1.051 4.170 -12.124 1.00 95.31 97 SER A C 1
ATOM 733 O O . SER A 1 97 ? -0.098 4.657 -11.511 1.00 95.31 97 SER A O 1
ATOM 735 N N . SER A 1 98 ? -1.864 3.291 -11.536 1.00 97.12 98 SER A N 1
ATOM 736 C CA . SER A 1 98 ? -1.684 2.821 -10.160 1.00 97.12 98 SER A CA 1
ATOM 737 C C . SER A 1 98 ? -2.285 1.434 -9.958 1.00 97.12 98 SER A C 1
ATOM 739 O O . SER A 1 98 ? -3.113 0.984 -10.750 1.00 97.12 98 SER A O 1
ATOM 741 N N . ILE A 1 99 ? -1.893 0.760 -8.879 1.00 96.25 99 ILE A N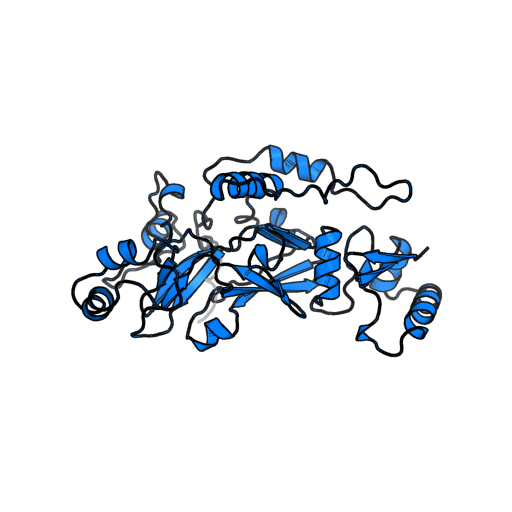 1
ATOM 742 C CA . ILE A 1 99 ? -2.527 -0.480 -8.421 1.00 96.25 99 ILE A CA 1
ATOM 743 C C . ILE A 1 99 ? -3.213 -0.199 -7.085 1.00 96.25 99 ILE A C 1
ATOM 745 O O . ILE A 1 99 ? -2.543 0.155 -6.117 1.00 96.25 99 ILE A O 1
ATOM 749 N N . ASP A 1 100 ? -4.536 -0.346 -7.023 1.00 92.69 100 ASP A N 1
ATOM 750 C CA . ASP A 1 100 ? -5.276 -0.312 -5.761 1.00 92.69 100 ASP A CA 1
ATOM 751 C C . ASP A 1 100 ? -4.853 -1.490 -4.874 1.00 92.69 100 ASP A C 1
ATOM 753 O O . ASP A 1 100 ? -4.797 -2.628 -5.341 1.00 92.69 100 ASP A O 1
ATOM 757 N N . VAL A 1 101 ? -4.639 -1.213 -3.589 1.00 89.88 101 VAL A N 1
ATOM 758 C CA . VAL A 1 101 ? -4.297 -2.191 -2.547 1.00 89.88 101 VAL A CA 1
ATOM 759 C C . VAL A 1 101 ? -5.372 -2.207 -1.469 1.00 89.88 101 VAL A C 1
ATOM 761 O O . VAL A 1 101 ? -6.119 -1.237 -1.306 1.00 89.88 101 VAL A O 1
ATOM 764 N N . THR A 1 102 ? -5.466 -3.307 -0.732 1.00 84.81 102 THR A N 1
ATOM 765 C CA . THR A 1 102 ? -6.554 -3.552 0.214 1.00 84.81 102 THR A CA 1
ATOM 766 C C . THR A 1 102 ? -6.087 -3.543 1.667 1.00 84.81 102 THR A C 1
ATOM 768 O O . THR A 1 102 ? -4.903 -3.701 1.972 1.00 84.81 102 THR A O 1
ATOM 771 N N . LEU A 1 103 ? -7.009 -3.294 2.597 1.00 87.56 103 LEU A N 1
ATOM 772 C CA . LEU A 1 103 ? -6.738 -3.271 4.034 1.00 87.56 103 LEU A CA 1
ATOM 773 C C . LEU A 1 103 ? -6.565 -4.680 4.618 1.00 87.56 103 LEU A C 1
ATOM 775 O O . LEU A 1 103 ? -7.462 -5.518 4.508 1.00 87.56 103 LEU A O 1
ATOM 779 N N . GLY A 1 104 ? -5.435 -4.907 5.286 1.00 82.00 104 GLY A N 1
ATOM 780 C CA . GLY A 1 104 ? -5.167 -6.096 6.084 1.00 82.00 104 GLY A CA 1
ATOM 781 C C . GLY A 1 104 ? -5.905 -6.126 7.418 1.00 82.00 104 GLY A C 1
ATOM 782 O O . GLY A 1 104 ? -6.394 -5.112 7.909 1.00 82.00 104 GLY A O 1
ATOM 783 N N . LYS A 1 105 ? -6.003 -7.321 8.005 1.00 82.06 105 LYS A N 1
ATOM 784 C CA . LYS A 1 105 ? -6.782 -7.546 9.230 1.00 82.06 105 LYS A CA 1
ATOM 785 C C . LYS A 1 105 ? -6.045 -7.223 10.527 1.00 82.06 105 LYS A C 1
ATOM 787 O O . LYS A 1 105 ? -6.708 -7.124 11.554 1.00 82.06 105 LYS A O 1
ATOM 792 N N . TYR A 1 106 ? -4.718 -7.096 10.513 1.00 86.81 106 TYR A N 1
ATOM 793 C CA . TYR A 1 106 ? -3.948 -6.806 11.721 1.00 86.81 106 TYR A CA 1
ATOM 794 C C . TYR A 1 106 ? -3.636 -5.318 11.843 1.00 86.81 106 TYR A C 1
ATOM 796 O O . TYR A 1 106 ? -3.363 -4.645 10.846 1.00 86.81 106 TYR A O 1
ATOM 804 N N . PHE A 1 107 ? -3.654 -4.807 13.071 1.00 90.44 107 PHE A N 1
ATOM 805 C CA . PHE A 1 107 ? -3.336 -3.414 13.353 1.00 90.44 107 PHE A CA 1
ATOM 806 C C . PHE A 1 107 ? -2.800 -3.198 14.774 1.00 90.44 107 PHE A C 1
ATOM 808 O O . PHE A 1 107 ? -3.052 -3.994 15.677 1.00 90.44 107 PHE A O 1
ATOM 815 N N . TYR A 1 108 ? -2.101 -2.083 14.969 1.00 89.19 108 TYR A N 1
ATOM 816 C CA . TYR A 1 108 ? -1.764 -1.523 16.276 1.00 89.19 108 TYR A CA 1
ATOM 817 C C . TYR A 1 108 ? -2.490 -0.203 16.487 1.00 89.19 108 TYR A C 1
ATOM 819 O O . TYR A 1 108 ? -2.605 0.608 15.566 1.00 89.19 108 TYR A O 1
ATOM 827 N N . THR A 1 109 ? -2.928 0.044 17.712 1.00 88.69 109 THR A N 1
ATOM 828 C CA . THR A 1 109 ? -3.371 1.370 18.160 1.00 88.69 109 THR A CA 1
ATOM 829 C C . THR A 1 109 ? -2.166 2.247 18.475 1.00 88.69 109 THR A C 1
ATOM 831 O O . THR A 1 109 ? -1.151 1.728 18.927 1.00 88.69 109 THR A O 1
ATOM 834 N N . ALA A 1 110 ? -2.270 3.557 18.261 1.00 84.25 110 ALA A N 1
ATOM 835 C CA . ALA A 1 110 ? -1.214 4.509 18.594 1.00 84.25 110 ALA A CA 1
ATOM 836 C C . ALA A 1 110 ? -1.654 5.449 19.726 1.00 84.25 110 ALA A C 1
ATOM 838 O O . ALA A 1 110 ? -2.637 6.176 19.575 1.00 84.25 110 ALA A O 1
ATOM 839 N N . GLY A 1 111 ? -0.881 5.484 20.810 1.00 78.12 111 GLY A N 1
ATOM 840 C CA . GLY A 1 111 ? -1.177 6.245 22.022 1.00 78.12 111 GLY A CA 1
ATOM 841 C C . GLY A 1 111 ? -2.324 5.657 22.854 1.00 78.12 111 GLY A C 1
ATOM 842 O O . GLY A 1 111 ? -3.018 4.730 22.435 1.00 78.12 111 GLY A O 1
ATOM 843 N N . GLU A 1 112 ? -2.530 6.223 24.043 1.00 66.38 112 GLU A N 1
ATOM 844 C CA . GLU A 1 112 ? -3.672 5.931 24.917 1.00 66.38 112 GLU A CA 1
ATOM 845 C C . GLU A 1 112 ? -4.658 7.116 24.946 1.00 66.38 112 GLU A C 1
ATOM 847 O O . GLU A 1 112 ? -4.276 8.269 24.732 1.00 66.38 112 GLU A O 1
ATOM 852 N N . GLU A 1 113 ? -5.940 6.847 25.224 1.00 55.78 113 GLU A N 1
ATOM 853 C CA . GLU A 1 113 ? -6.925 7.886 25.570 1.00 55.78 113 GLU A CA 1
ATOM 854 C C . GLU A 1 113 ? -6.656 8.374 27.009 1.00 55.78 113 GLU A C 1
ATOM 856 O O . GLU A 1 113 ? -7.167 7.800 27.969 1.00 55.78 113 GLU A O 1
ATOM 861 N N . GLY A 1 114 ? -5.841 9.418 27.187 1.00 58.84 114 GLY A N 1
ATOM 862 C CA . GLY A 1 114 ? -5.526 9.973 28.513 1.00 58.84 114 GLY A CA 1
ATOM 863 C C . GLY A 1 114 ? -4.209 10.753 28.560 1.00 58.84 114 GLY A C 1
ATOM 864 O O . GLY A 1 114 ? -3.491 10.764 27.571 1.00 58.84 114 GLY A O 1
ATOM 865 N N . ASP A 1 115 ? -3.966 11.443 29.687 1.00 51.50 115 ASP A N 1
ATOM 866 C CA . ASP A 1 115 ? -2.979 12.513 29.965 1.00 51.50 115 ASP A CA 1
ATOM 867 C C . ASP A 1 115 ? -1.796 12.712 28.994 1.00 51.50 115 ASP A C 1
ATOM 869 O O . ASP A 1 115 ? -1.085 11.789 28.609 1.00 51.50 115 ASP A O 1
ATOM 873 N N . MET A 1 116 ? -1.528 13.990 28.692 1.00 57.69 116 MET A N 1
ATOM 874 C CA . MET A 1 116 ? -0.382 14.471 27.910 1.00 57.69 116 MET A CA 1
ATOM 875 C C . MET A 1 116 ? 0.935 13.823 28.379 1.00 57.69 116 MET A C 1
ATOM 877 O O . MET A 1 116 ? 1.514 14.233 29.385 1.00 57.69 116 MET A O 1
ATOM 881 N N . GLY A 1 117 ? 1.421 12.832 27.631 1.00 73.31 117 GLY A N 1
ATOM 882 C CA . GLY A 1 117 ? 2.684 12.140 27.881 1.00 73.31 117 GLY A CA 1
ATOM 883 C C . GLY A 1 117 ? 3.791 12.571 26.918 1.00 73.31 117 GLY A C 1
ATOM 884 O O . GLY A 1 117 ? 3.533 12.959 25.777 1.00 73.31 117 GLY A O 1
ATOM 885 N N . LEU A 1 118 ? 5.046 12.493 27.367 1.00 80.44 118 LEU A N 1
ATOM 886 C CA . LEU A 1 118 ? 6.208 12.604 26.484 1.00 80.44 118 LEU A CA 1
ATOM 887 C C . LEU A 1 118 ? 6.407 11.262 25.774 1.00 80.44 118 LEU A C 1
ATOM 889 O O . LEU A 1 118 ? 6.679 10.264 26.430 1.00 80.44 118 LEU A O 1
ATOM 893 N N . PHE A 1 119 ? 6.307 11.248 24.447 1.00 83.94 119 PHE A N 1
ATOM 894 C CA . PHE A 1 119 ? 6.713 10.104 23.633 1.00 83.94 119 PHE A CA 1
ATOM 895 C C . PHE A 1 119 ? 8.165 10.292 23.176 1.00 83.94 119 PHE A C 1
ATOM 897 O O . PHE A 1 119 ? 8.455 11.246 22.449 1.00 83.94 119 PHE A O 1
ATOM 904 N N . ASN A 1 120 ? 9.071 9.397 23.587 1.00 84.56 120 ASN A N 1
ATOM 905 C CA . ASN A 1 120 ? 10.454 9.369 23.113 1.00 84.56 120 ASN A CA 1
ATOM 906 C C . ASN A 1 120 ? 10.627 8.354 21.959 1.00 84.56 120 ASN A C 1
ATOM 908 O O . ASN A 1 120 ? 10.820 7.167 22.205 1.00 84.56 120 ASN A O 1
ATOM 912 N N . PRO A 1 121 ? 10.633 8.779 20.682 1.00 82.25 121 PRO A N 1
ATOM 913 C CA . PRO A 1 121 ? 10.773 7.856 19.548 1.00 82.25 121 PRO A CA 1
ATOM 914 C C . PRO A 1 121 ? 12.178 7.234 19.401 1.00 82.25 121 PRO A C 1
ATOM 916 O O . PRO A 1 121 ? 12.396 6.441 18.479 1.00 82.25 121 PRO A O 1
ATOM 919 N N . TYR A 1 122 ? 13.133 7.611 20.261 1.00 79.38 122 TYR A N 1
ATOM 920 C CA . TYR A 1 122 ? 14.524 7.144 20.249 1.00 79.38 122 TYR A CA 1
ATOM 921 C C . TYR A 1 122 ? 14.789 5.983 21.224 1.00 79.38 122 TYR A C 1
ATOM 923 O O . TYR A 1 122 ? 15.949 5.629 21.435 1.00 79.38 122 TYR A O 1
ATOM 931 N N . THR A 1 123 ? 13.749 5.431 21.858 1.00 76.00 123 THR A N 1
ATOM 932 C CA . THR A 1 123 ? 13.832 4.224 22.692 1.00 76.00 123 THR A CA 1
ATOM 933 C C . THR A 1 123 ? 12.809 3.190 22.231 1.00 76.00 123 THR A C 1
ATOM 935 O O . THR A 1 123 ? 11.692 3.515 21.805 1.00 76.00 123 THR A O 1
ATOM 938 N N . GLN A 1 124 ? 13.200 1.917 22.296 1.00 78.88 124 GLN A N 1
ATOM 939 C CA . GLN A 1 124 ? 12.329 0.804 21.931 1.00 78.88 124 GLN A CA 1
ATOM 940 C C . GLN A 1 124 ? 11.178 0.673 22.924 1.00 78.88 124 GLN A C 1
ATOM 942 O O . GLN A 1 124 ? 10.053 0.406 22.520 1.00 78.88 124 GLN A O 1
ATOM 947 N N . GLU A 1 125 ? 11.458 0.902 24.203 1.00 82.19 125 GLU A N 1
ATOM 948 C CA . GLU A 1 125 ? 10.509 0.802 25.304 1.00 82.19 125 GLU A CA 1
ATOM 949 C C . GLU A 1 125 ? 9.354 1.795 25.132 1.00 82.19 125 GLU A C 1
ATOM 951 O O . GLU A 1 125 ? 8.198 1.378 25.114 1.00 82.19 125 GLU A O 1
ATOM 956 N N . ASP A 1 126 ? 9.646 3.080 24.904 1.00 82.62 126 ASP A N 1
ATOM 957 C CA . ASP A 1 126 ? 8.618 4.105 24.673 1.00 82.62 126 ASP A CA 1
ATOM 958 C C . ASP A 1 126 ? 7.868 3.860 23.361 1.00 82.62 126 ASP A C 1
ATOM 960 O O . ASP A 1 126 ? 6.665 4.096 23.284 1.00 82.62 126 ASP A O 1
ATOM 964 N N . THR A 1 127 ? 8.551 3.361 22.324 1.00 84.50 127 THR A N 1
ATOM 965 C CA . THR A 1 127 ? 7.902 2.963 21.064 1.00 84.50 127 THR A CA 1
ATOM 966 C C . THR A 1 127 ? 6.919 1.818 21.298 1.00 84.50 127 THR A C 1
ATOM 968 O O . THR A 1 127 ? 5.788 1.864 20.816 1.00 84.50 127 THR A O 1
ATOM 971 N N . TYR A 1 128 ? 7.320 0.799 22.053 1.00 85.69 128 TYR A N 1
ATOM 972 C CA . TYR A 1 128 ? 6.472 -0.346 22.357 1.00 85.69 128 TYR A CA 1
ATOM 973 C C . TYR A 1 128 ? 5.293 0.060 23.228 1.00 85.69 128 TYR A C 1
ATOM 975 O O . TYR A 1 128 ? 4.160 -0.269 22.893 1.00 85.69 128 TYR A O 1
ATOM 983 N N . GLN A 1 129 ? 5.528 0.867 24.261 1.00 85.00 129 GLN A N 1
ATOM 984 C CA . GLN A 1 129 ? 4.461 1.434 25.074 1.00 85.00 129 GLN A CA 1
ATOM 985 C C . GLN A 1 129 ? 3.479 2.245 24.220 1.00 85.00 129 GLN A C 1
ATOM 987 O O . GLN A 1 129 ? 2.274 2.035 24.303 1.00 85.00 129 GLN A O 1
ATOM 992 N N . TYR A 1 130 ? 3.980 3.122 23.348 1.00 85.62 130 TYR A N 1
ATOM 993 C CA . TYR A 1 130 ? 3.143 3.967 22.500 1.00 85.62 130 TYR A CA 1
ATOM 994 C C . TYR A 1 130 ? 2.244 3.169 21.544 1.00 85.62 130 TYR A C 1
ATOM 996 O O . TYR A 1 130 ? 1.139 3.610 21.236 1.00 85.62 130 TYR A O 1
ATOM 1004 N N . PHE A 1 131 ? 2.692 2.003 21.074 1.00 86.75 131 PHE A N 1
ATOM 1005 C CA . PHE A 1 131 ? 1.915 1.135 20.183 1.00 86.75 131 PHE A CA 1
ATOM 1006 C C . PHE A 1 131 ? 1.241 -0.052 20.891 1.00 86.75 131 PHE A C 1
ATOM 1008 O O . PHE A 1 131 ? 0.716 -0.939 20.217 1.00 86.75 131 PHE A O 1
ATOM 1015 N N . ASN A 1 132 ? 1.226 -0.069 22.230 1.00 85.75 132 ASN A N 1
ATOM 1016 C CA . ASN A 1 132 ? 0.687 -1.160 23.049 1.00 85.75 132 ASN A CA 1
ATOM 1017 C C . ASN A 1 132 ? 1.296 -2.533 22.710 1.00 85.75 132 ASN A C 1
ATOM 1019 O O . ASN A 1 132 ? 0.593 -3.538 22.600 1.00 85.75 132 ASN A O 1
ATOM 1023 N N . ILE A 1 133 ? 2.613 -2.564 22.519 1.00 83.81 133 ILE A N 1
ATOM 1024 C CA . ILE A 1 133 ? 3.385 -3.756 22.178 1.00 83.81 133 ILE A CA 1
ATOM 1025 C C . ILE A 1 133 ? 3.982 -4.360 23.443 1.00 83.81 133 ILE A C 1
ATOM 1027 O O . ILE A 1 133 ? 4.731 -3.704 24.163 1.00 83.81 133 ILE A O 1
ATOM 1031 N N . ASP A 1 134 ? 3.681 -5.634 23.677 1.00 82.94 134 ASP A N 1
ATOM 1032 C CA . ASP A 1 134 ? 4.334 -6.464 24.680 1.00 82.94 134 ASP A CA 1
ATOM 1033 C C . ASP A 1 134 ? 5.778 -6.771 24.235 1.00 82.94 134 ASP A C 1
ATOM 1035 O O . ASP A 1 134 ? 5.968 -7.442 23.215 1.00 82.94 134 ASP A O 1
ATOM 1039 N N . PRO A 1 135 ? 6.809 -6.321 24.976 1.00 81.50 135 PRO A N 1
ATOM 1040 C CA . PRO A 1 135 ? 8.202 -6.598 24.638 1.00 81.50 135 PRO A CA 1
ATOM 1041 C C . PRO A 1 135 ? 8.553 -8.092 24.612 1.00 81.50 135 PRO A C 1
ATOM 1043 O O . PRO A 1 135 ? 9.453 -8.487 23.870 1.00 81.50 135 PRO A O 1
ATOM 1046 N N . GLU A 1 136 ? 7.858 -8.921 25.397 1.00 82.81 136 GLU A N 1
ATOM 1047 C CA . GLU A 1 136 ? 8.089 -10.370 25.466 1.00 82.81 136 GLU A CA 1
ATOM 1048 C C . GLU A 1 136 ? 7.455 -11.104 24.277 1.00 82.81 136 GLU A C 1
ATOM 1050 O O . GLU A 1 136 ? 7.922 -12.172 23.869 1.00 82.81 136 GLU A O 1
ATOM 1055 N N . ASN A 1 137 ? 6.396 -10.533 23.694 1.00 77.25 137 ASN A N 1
ATOM 1056 C CA . ASN A 1 137 ? 5.728 -11.097 22.528 1.00 77.25 137 ASN A CA 1
ATOM 1057 C C . ASN A 1 137 ? 5.192 -10.018 21.566 1.00 77.25 137 ASN A C 1
ATOM 1059 O O . ASN A 1 137 ? 3.971 -9.866 21.410 1.00 77.25 137 ASN A O 1
ATOM 1063 N N . PRO A 1 138 ? 6.087 -9.293 20.865 1.00 71.12 138 PRO A N 1
ATOM 1064 C CA . PRO A 1 138 ? 5.684 -8.181 20.008 1.00 71.12 138 PRO A CA 1
ATOM 1065 C C . PRO A 1 138 ? 4.707 -8.617 18.919 1.00 71.12 138 PRO A C 1
ATOM 1067 O O . PRO A 1 138 ? 3.722 -7.940 18.634 1.00 71.12 138 PRO A O 1
ATOM 1070 N N . ASP A 1 139 ? 4.925 -9.814 18.377 1.00 67.25 139 ASP A N 1
ATOM 1071 C CA . ASP A 1 139 ? 4.134 -10.329 17.269 1.00 67.25 139 ASP A CA 1
ATOM 1072 C C . ASP A 1 139 ? 2.734 -10.816 17.688 1.00 67.25 139 ASP A C 1
ATOM 1074 O O . ASP A 1 139 ? 1.844 -10.957 16.855 1.00 67.25 139 ASP A O 1
ATOM 1078 N N . ALA A 1 140 ? 2.493 -11.049 18.980 1.00 72.62 140 ALA A N 1
ATOM 1079 C CA . ALA A 1 140 ? 1.149 -11.316 19.495 1.00 72.62 140 ALA A CA 1
ATOM 1080 C C . ALA A 1 140 ? 0.400 -10.040 19.906 1.00 72.62 140 ALA A C 1
ATOM 1082 O O . ALA A 1 140 ? -0.778 -10.114 20.254 1.00 72.62 140 ALA A O 1
ATOM 1083 N N . SER A 1 141 ? 1.066 -8.883 19.870 1.00 80.25 141 SER A N 1
ATOM 1084 C CA . SER A 1 141 ? 0.489 -7.614 20.320 1.00 80.25 141 SER A CA 1
ATOM 1085 C C . SER A 1 141 ? -0.422 -6.966 19.279 1.00 80.25 141 SER A C 1
ATOM 1087 O O . SER A 1 141 ? -1.198 -6.070 19.608 1.00 80.25 141 SER A O 1
ATOM 1089 N N . ALA A 1 142 ? -0.361 -7.408 18.018 1.00 84.00 142 ALA A N 1
ATOM 1090 C CA . ALA A 1 142 ? -1.279 -6.909 17.005 1.00 84.00 142 ALA A CA 1
ATOM 1091 C C . ALA A 1 142 ? -2.714 -7.305 17.317 1.00 84.00 142 ALA A C 1
ATOM 1093 O O . ALA A 1 142 ? -3.042 -8.471 17.552 1.00 84.00 142 ALA A O 1
ATOM 1094 N N . LEU A 1 143 ? -3.596 -6.324 17.207 1.00 88.38 143 LEU A N 1
ATOM 1095 C CA . LEU A 1 143 ? -5.022 -6.554 17.226 1.00 88.38 143 LEU A CA 1
ATOM 1096 C C . LEU A 1 143 ? -5.452 -7.117 15.874 1.00 88.38 143 LEU A C 1
ATOM 1098 O O . LEU A 1 143 ? -4.997 -6.678 14.821 1.00 88.38 143 LEU A O 1
ATOM 1102 N N . GLU A 1 144 ? -6.361 -8.083 15.903 1.00 87.69 144 GLU A N 1
ATOM 1103 C CA . GLU A 1 144 ? -7.032 -8.584 14.707 1.00 87.69 144 GLU A CA 1
ATOM 1104 C C . GLU A 1 144 ? -8.413 -7.930 14.597 1.00 87.69 144 GLU A C 1
ATOM 1106 O O . GLU A 1 144 ? -9.162 -7.886 15.576 1.00 87.69 144 GLU A O 1
ATOM 1111 N N . ALA A 1 145 ? -8.754 -7.444 13.406 1.00 85.12 145 ALA A N 1
ATOM 1112 C CA . ALA A 1 145 ? -10.065 -6.918 13.057 1.00 85.12 145 ALA A CA 1
ATOM 1113 C C . ALA A 1 145 ? -11.171 -7.933 13.378 1.00 85.12 145 ALA A C 1
ATOM 1115 O O . ALA A 1 145 ? -11.032 -9.130 13.111 1.00 85.12 145 ALA A O 1
ATOM 1116 N N . LYS A 1 146 ? -12.289 -7.458 13.937 1.00 88.88 146 LYS A N 1
ATOM 1117 C CA . LYS A 1 146 ? -13.400 -8.312 14.387 1.00 88.88 146 LYS A CA 1
ATOM 1118 C C . LYS A 1 146 ? -14.729 -7.872 13.776 1.00 88.88 146 LYS A C 1
ATOM 1120 O O . LYS A 1 146 ? -14.860 -6.714 13.375 1.00 88.88 146 LYS A O 1
ATOM 1125 N N . PRO A 1 147 ? -15.727 -8.767 13.697 1.00 85.12 147 PRO A N 1
ATOM 1126 C CA . PRO A 1 147 ? -17.074 -8.389 13.293 1.00 85.12 147 PRO A CA 1
ATOM 1127 C C . PRO A 1 147 ? -17.691 -7.353 14.238 1.00 85.12 147 PRO A C 1
ATOM 1129 O O . PRO A 1 147 ? -17.382 -7.315 15.434 1.00 85.12 147 PRO A O 1
ATOM 1132 N N . TRP A 1 148 ? -18.629 -6.551 13.727 1.00 84.69 148 TRP A N 1
ATOM 1133 C CA . TRP A 1 148 ? -19.300 -5.489 14.490 1.00 84.69 148 TRP A CA 1
ATOM 1134 C C . TRP A 1 148 ? -19.879 -5.973 15.827 1.00 84.69 148 TRP A C 1
ATOM 1136 O O . TRP A 1 148 ? -19.729 -5.301 16.845 1.00 84.69 148 TRP A O 1
ATOM 1146 N N . GLY A 1 149 ? -20.481 -7.167 15.852 1.00 84.75 149 GLY A N 1
ATOM 1147 C CA . GLY A 1 149 ? -21.056 -7.750 17.067 1.00 84.75 149 GLY A CA 1
ATOM 1148 C C . GLY A 1 149 ? -20.052 -7.964 18.209 1.00 84.75 149 GLY A C 1
ATOM 1149 O O . GLY A 1 149 ? -20.447 -7.956 19.375 1.00 84.75 149 GLY A O 1
ATOM 1150 N N . GLU A 1 150 ? -18.764 -8.130 17.902 1.00 88.12 150 GLU A N 1
ATOM 1151 C CA . GLU A 1 150 ? -17.684 -8.200 18.893 1.00 88.12 150 GLU A CA 1
ATOM 1152 C C . GLU A 1 150 ? -17.105 -6.822 19.207 1.00 88.12 150 GLU A C 1
ATOM 1154 O O . GLU A 1 150 ? -16.881 -6.506 20.376 1.00 88.12 150 GLU A O 1
ATOM 1159 N N . VAL A 1 151 ? -16.908 -5.988 18.181 1.00 86.00 151 VAL A N 1
ATOM 1160 C CA . VAL A 1 151 ? -16.400 -4.617 18.335 1.00 86.00 151 VAL A CA 1
ATOM 1161 C C . VAL A 1 151 ? -17.316 -3.806 19.254 1.00 86.00 151 VAL A C 1
ATOM 1163 O O . VAL A 1 151 ? -16.842 -3.177 20.199 1.00 86.00 151 VAL A O 1
ATOM 1166 N N . LYS A 1 152 ? -18.638 -3.892 19.056 1.00 83.56 152 LYS A N 1
ATOM 1167 C CA . LYS A 1 152 ? -19.627 -3.109 19.807 1.00 83.56 152 LYS A CA 1
ATOM 1168 C C . LYS A 1 152 ? -19.683 -3.432 21.299 1.00 83.56 152 LYS A C 1
ATOM 1170 O O . LYS A 1 152 ? -19.990 -2.556 22.098 1.00 83.56 152 LYS A O 1
ATOM 1175 N N . LYS A 1 153 ? -19.320 -4.658 21.695 1.00 82.31 153 LYS A N 1
ATOM 1176 C CA . LYS A 1 153 ? -19.250 -5.073 23.110 1.00 82.31 153 LYS A CA 1
ATOM 1177 C C . LYS A 1 153 ? -18.119 -4.384 23.876 1.00 82.31 153 LYS A C 1
ATOM 1179 O O . LYS A 1 153 ? -18.163 -4.346 25.099 1.00 82.31 153 LYS A O 1
ATOM 1184 N N . LYS A 1 154 ? -17.102 -3.885 23.166 1.00 78.00 154 LYS A N 1
ATOM 1185 C CA . LYS A 1 154 ? -15.927 -3.223 23.749 1.00 78.00 154 LYS A CA 1
ATOM 1186 C C . LYS A 1 154 ? -16.065 -1.698 23.815 1.00 78.00 154 LYS A C 1
ATOM 1188 O O . LYS A 1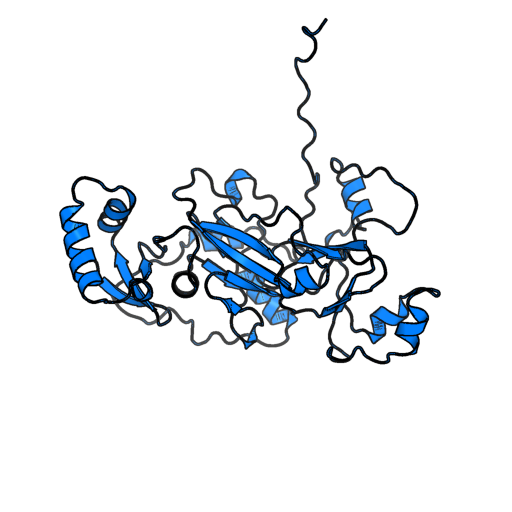 154 ? -15.173 -1.037 24.334 1.00 78.00 154 LYS A O 1
ATOM 1193 N N . LEU A 1 155 ? -17.149 -1.132 23.282 1.00 74.00 155 LEU A N 1
ATOM 1194 C CA . LEU A 1 155 ? -17.372 0.312 23.264 1.00 74.00 155 LEU A CA 1
ATOM 1195 C C . LEU A 1 155 ? -17.911 0.773 24.627 1.00 74.00 155 LEU A C 1
ATOM 1197 O O . LEU A 1 155 ? -18.876 0.216 25.144 1.00 74.00 155 LEU A O 1
ATOM 1201 N N . GLY A 1 156 ? -17.254 1.774 25.222 1.00 64.25 156 GLY A N 1
ATOM 1202 C CA . GLY A 1 156 ? -17.618 2.337 26.525 1.00 64.25 156 GLY A CA 1
ATOM 1203 C C . GLY A 1 156 ? -18.976 3.057 26.544 1.00 64.25 156 GLY A C 1
ATOM 1204 O O . GLY A 1 156 ? -19.610 3.293 25.517 1.00 64.25 156 GLY A O 1
ATOM 1205 N N . HIS A 1 157 ? -19.420 3.433 27.747 1.00 57.41 157 HIS A N 1
ATOM 1206 C CA . HIS A 1 157 ? -20.822 3.745 28.052 1.00 57.41 157 HIS A CA 1
ATOM 1207 C C . HIS A 1 157 ? -21.420 5.036 27.446 1.00 57.41 157 HIS A C 1
ATOM 1209 O O . HIS A 1 157 ? -22.644 5.159 27.495 1.00 57.41 157 HIS A O 1
ATOM 1215 N N . THR A 1 158 ? -20.648 5.990 26.904 1.00 56.22 158 THR A N 1
ATOM 1216 C CA . THR A 1 158 ? -21.152 7.379 26.752 1.00 56.22 158 THR A CA 1
ATOM 1217 C C . THR A 1 158 ? -21.360 7.918 25.330 1.00 56.22 158 THR A C 1
ATOM 1219 O O . THR A 1 158 ? -22.355 8.600 25.129 1.00 56.22 158 THR A O 1
ATOM 1222 N N . ALA A 1 159 ? -20.511 7.638 24.333 1.00 55.53 159 ALA A N 1
ATOM 1223 C CA . ALA A 1 159 ? -20.644 8.275 23.002 1.00 55.53 159 ALA A CA 1
ATOM 1224 C C . ALA A 1 159 ? -21.128 7.324 21.893 1.00 55.53 159 ALA A C 1
ATOM 1226 O O . ALA A 1 159 ? -21.870 7.722 21.001 1.00 55.53 159 ALA A O 1
ATOM 1227 N N . VAL A 1 160 ? -20.763 6.042 21.971 1.00 56.91 160 VAL A N 1
ATOM 1228 C CA . VAL A 1 160 ? -21.107 5.045 20.940 1.00 56.91 160 VAL A CA 1
ATOM 1229 C C . VAL A 1 160 ? -22.273 4.162 21.354 1.00 56.91 160 VAL A C 1
ATOM 1231 O O . VAL A 1 160 ? -22.840 3.465 20.523 1.00 56.91 160 VAL A O 1
ATOM 1234 N N . ARG A 1 161 ? -22.681 4.214 22.623 1.00 56.75 161 ARG A N 1
ATOM 1235 C CA . ARG A 1 161 ? -23.752 3.378 23.162 1.00 56.75 161 ARG A CA 1
ATOM 1236 C C . ARG A 1 161 ? -25.078 3.588 22.425 1.00 56.75 161 ARG A C 1
ATOM 1238 O O . ARG A 1 161 ? -25.709 2.607 22.066 1.00 56.75 161 ARG A O 1
ATOM 1245 N N . GLU A 1 162 ? -25.438 4.820 22.066 1.00 59.81 162 GLU A N 1
ATOM 1246 C CA . GLU A 1 162 ? -26.638 5.048 21.251 1.00 59.81 162 GLU A CA 1
ATOM 1247 C C . GLU A 1 162 ? -26.540 4.465 19.835 1.00 59.81 162 GLU A C 1
ATOM 1249 O O . GLU A 1 162 ? -27.550 4.026 19.295 1.00 59.81 162 GLU A O 1
ATOM 1254 N N . LEU A 1 163 ? -25.353 4.448 19.224 1.00 62.50 163 LEU A N 1
ATOM 1255 C CA . LEU A 1 163 ? -25.144 3.892 17.884 1.00 62.50 163 LEU A CA 1
ATOM 1256 C C . LEU A 1 163 ? -25.061 2.352 17.927 1.00 62.50 163 LEU A C 1
ATOM 1258 O O . LEU A 1 163 ? -25.669 1.670 17.107 1.00 62.50 163 LEU A O 1
ATOM 1262 N N . ALA A 1 164 ? -24.356 1.805 18.920 1.00 64.56 164 ALA A N 1
ATOM 1263 C CA . ALA A 1 164 ? -24.139 0.379 19.159 1.00 64.56 164 ALA A CA 1
ATOM 1264 C C . ALA A 1 164 ? -25.376 -0.365 19.679 1.00 64.56 164 ALA A C 1
ATOM 1266 O O . ALA A 1 164 ? -25.554 -1.536 19.345 1.00 64.56 164 ALA A O 1
ATOM 1267 N N . GLU A 1 165 ? -26.230 0.298 20.466 1.00 64.81 165 GLU A N 1
ATOM 1268 C CA . GLU A 1 165 ? -27.514 -0.253 20.916 1.00 64.81 165 GLU A CA 1
ATOM 1269 C C . GLU A 1 165 ? -28.582 -0.212 19.811 1.00 64.81 165 GLU A C 1
ATOM 1271 O O . GLU A 1 165 ? -29.479 -1.049 19.816 1.00 64.81 165 GLU A O 1
ATOM 1276 N N . LYS A 1 166 ? -28.496 0.729 18.854 1.00 67.50 166 LYS A N 1
ATOM 1277 C CA . LYS A 1 166 ? -29.473 0.871 17.754 1.00 67.50 166 LYS A CA 1
ATOM 1278 C C . LYS A 1 166 ? -29.133 0.039 16.512 1.00 67.50 166 LYS A C 1
ATOM 1280 O O . LYS A 1 166 ? -30.024 -0.211 15.703 1.00 67.50 166 LYS A O 1
ATOM 1285 N N . LEU A 1 167 ? -27.871 -0.361 16.330 1.00 73.81 167 LEU A N 1
ATOM 1286 C CA . LEU A 1 167 ? -27.406 -1.085 15.143 1.00 73.81 167 LEU A CA 1
ATOM 1287 C C . LEU A 1 167 ? -26.979 -2.519 15.479 1.00 73.81 167 LEU A C 1
ATOM 1289 O O . LEU A 1 167 ? -25.904 -2.767 16.038 1.00 73.81 167 LEU A O 1
ATOM 1293 N N . ASP A 1 168 ? -27.793 -3.492 15.066 1.00 75.75 168 ASP A N 1
ATOM 1294 C CA . ASP A 1 168 ? -27.436 -4.912 15.154 1.00 75.75 168 ASP A CA 1
ATOM 1295 C C . ASP A 1 168 ? -26.294 -5.283 14.202 1.00 75.75 168 ASP A C 1
ATOM 1297 O O . ASP A 1 168 ? -25.395 -6.029 14.592 1.00 75.75 168 ASP A O 1
ATOM 1301 N N . TYR A 1 169 ? -26.269 -4.659 13.022 1.00 76.75 169 TYR A N 1
ATOM 1302 C CA . TYR A 1 169 ? -25.213 -4.713 12.011 1.00 76.75 169 TYR A CA 1
ATOM 1303 C C . TYR A 1 169 ? -25.003 -3.318 11.399 1.00 76.75 169 TYR A C 1
ATOM 1305 O O . TYR A 1 169 ? -25.855 -2.439 11.541 1.00 76.75 169 TYR A O 1
ATOM 1313 N N . ILE A 1 170 ? -23.881 -3.109 10.704 1.00 74.81 170 ILE A N 1
ATOM 1314 C CA . ILE A 1 170 ? -23.618 -1.861 9.973 1.00 74.81 170 ILE A CA 1
ATOM 1315 C C . ILE A 1 170 ? -24.094 -2.033 8.524 1.00 74.81 170 ILE A C 1
ATOM 1317 O O . ILE A 1 170 ? -23.556 -2.887 7.816 1.00 74.81 170 ILE A O 1
ATOM 1321 N N . PRO A 1 171 ? -25.087 -1.255 8.048 1.00 74.94 171 PRO A N 1
ATOM 1322 C CA . PRO A 1 171 ? -25.547 -1.345 6.667 1.00 74.94 171 PRO A CA 1
ATOM 1323 C C . PRO A 1 171 ? -24.397 -1.197 5.665 1.00 74.94 171 PRO A C 1
ATOM 1325 O O . PRO A 1 171 ? -23.568 -0.298 5.781 1.00 74.94 171 PRO A O 1
ATOM 1328 N N . GLY A 1 172 ? -24.348 -2.090 4.675 1.00 70.38 172 GLY A N 1
ATOM 1329 C CA . GLY A 1 172 ? -23.269 -2.133 3.681 1.00 70.38 172 GLY A CA 1
ATOM 1330 C C . GLY A 1 172 ? -22.041 -2.954 4.093 1.00 70.38 172 GLY A C 1
ATOM 1331 O O . GLY A 1 172 ? -21.144 -3.128 3.273 1.00 70.38 172 GLY A O 1
ATOM 1332 N N . ILE A 1 173 ? -22.010 -3.502 5.313 1.00 75.56 173 ILE A N 1
ATOM 1333 C CA . ILE A 1 173 ? -20.961 -4.410 5.789 1.00 75.56 173 ILE A CA 1
ATOM 1334 C C . ILE A 1 173 ? -21.634 -5.711 6.251 1.00 75.56 173 ILE A C 1
ATOM 1336 O O . ILE A 1 173 ? -22.524 -5.654 7.103 1.00 75.56 173 ILE A O 1
ATOM 1340 N N . PRO A 1 174 ? -21.265 -6.887 5.705 1.00 77.19 174 PRO A N 1
ATOM 1341 C CA . PRO A 1 174 ? -21.856 -8.149 6.142 1.00 77.19 174 PRO A CA 1
ATOM 1342 C C . PRO A 1 174 ? -21.645 -8.377 7.644 1.00 77.19 174 PRO A C 1
ATOM 1344 O O . PRO A 1 174 ? -20.587 -8.056 8.178 1.00 77.19 174 PRO A O 1
ATOM 1347 N N . GLU A 1 175 ? -22.634 -8.962 8.323 1.00 74.19 175 GLU A N 1
ATOM 1348 C CA . GLU A 1 175 ? -22.669 -9.084 9.792 1.00 74.19 175 GLU A CA 1
ATOM 1349 C C . GLU A 1 175 ? -21.407 -9.727 10.389 1.00 74.19 175 GLU A C 1
ATOM 1351 O O . GLU A 1 175 ? -20.901 -9.286 11.422 1.00 74.19 175 GLU A O 1
ATOM 1356 N N . HIS A 1 176 ? -20.881 -10.751 9.718 1.00 77.62 176 HIS A N 1
ATOM 1357 C CA . HIS A 1 176 ? -19.699 -11.498 10.147 1.00 77.62 176 HIS A CA 1
ATOM 1358 C C . HIS A 1 176 ? -18.397 -11.007 9.500 1.00 77.62 176 HIS A C 1
ATOM 1360 O O . HIS A 1 176 ? -17.354 -11.633 9.679 1.00 77.62 176 HIS A O 1
ATOM 1366 N N . HIS A 1 177 ? -18.434 -9.910 8.736 1.00 76.75 177 HIS A N 1
ATOM 1367 C CA . HIS A 1 177 ? -17.244 -9.381 8.076 1.00 76.75 177 HIS A CA 1
ATOM 1368 C C . HIS A 1 177 ? -16.354 -8.643 9.084 1.00 76.75 177 HIS A C 1
ATOM 1370 O O . HIS A 1 177 ? -16.848 -7.759 9.793 1.00 76.75 177 HIS A O 1
ATOM 1376 N N . PRO A 1 178 ? -15.053 -8.967 9.170 1.00 80.19 178 PRO A N 1
ATOM 1377 C CA . PRO A 1 178 ? -14.158 -8.302 10.102 1.00 80.19 178 PRO A CA 1
ATOM 1378 C C . PRO A 1 178 ? -13.919 -6.844 9.698 1.00 80.19 178 PRO A C 1
ATOM 1380 O O . PRO A 1 178 ? -13.759 -6.513 8.519 1.00 80.19 178 PRO A O 1
ATOM 1383 N N . MET A 1 179 ? -13.867 -5.964 10.695 1.00 85.19 179 MET A N 1
ATOM 1384 C CA . MET A 1 179 ? -13.569 -4.549 10.511 1.00 85.19 179 MET A CA 1
ATOM 1385 C C . MET A 1 179 ? -12.678 -3.999 11.620 1.00 85.19 179 MET A C 1
ATOM 1387 O O . MET A 1 179 ? -12.597 -4.551 12.720 1.00 85.19 179 MET A O 1
ATOM 1391 N N . ILE A 1 180 ? -12.061 -2.863 11.323 1.00 91.19 180 ILE A N 1
ATOM 1392 C CA . ILE A 1 180 ? -11.434 -1.990 12.308 1.00 91.19 180 ILE A CA 1
ATOM 1393 C C . ILE A 1 180 ? -12.353 -0.783 12.475 1.00 91.19 180 ILE A C 1
ATOM 1395 O O . ILE A 1 180 ? -12.714 -0.144 11.490 1.00 91.19 180 ILE A O 1
ATOM 1399 N N . LEU A 1 181 ? -12.773 -0.485 13.701 1.00 92.56 181 LEU A N 1
ATOM 1400 C CA . LEU A 1 181 ? -13.560 0.712 13.981 1.00 92.56 181 LEU A CA 1
ATOM 1401 C C . LEU A 1 181 ? -12.614 1.817 14.438 1.00 92.56 181 LEU A C 1
ATOM 1403 O O . LEU A 1 181 ? -12.121 1.770 15.562 1.00 92.56 181 LEU A O 1
ATOM 1407 N N . LEU A 1 182 ? -12.370 2.782 13.557 1.00 92.81 182 LEU A N 1
ATOM 1408 C CA . LEU A 1 182 ? -11.453 3.884 13.805 1.00 92.81 182 LEU A CA 1
ATOM 1409 C C . LEU A 1 182 ? -12.193 5.012 14.532 1.00 92.81 182 LEU A C 1
ATOM 1411 O O . LEU A 1 182 ? -13.171 5.556 14.008 1.00 92.81 182 LEU A O 1
ATOM 1415 N N . ARG A 1 183 ? -11.752 5.350 15.743 1.00 91.31 183 ARG A N 1
ATOM 1416 C CA . ARG A 1 183 ? -12.344 6.416 16.561 1.00 91.31 183 ARG A CA 1
ATOM 1417 C C . ARG A 1 183 ? -12.067 7.795 15.953 1.00 91.31 183 ARG A C 1
ATOM 1419 O O . ARG A 1 183 ? -11.150 7.937 15.134 1.00 91.31 183 ARG A O 1
ATOM 1426 N N . PRO A 1 184 ? -12.823 8.830 16.345 1.00 91.06 184 PRO A N 1
ATOM 1427 C CA . PRO A 1 184 ? -12.485 10.199 15.988 1.00 91.06 184 PRO A CA 1
ATOM 1428 C C . PRO A 1 184 ? -11.067 10.549 16.442 1.00 91.06 184 PRO A C 1
ATOM 1430 O O . PRO A 1 184 ? -10.655 10.170 17.537 1.00 91.06 184 PRO A O 1
ATOM 1433 N N . ASN A 1 185 ? -10.307 11.247 15.598 1.00 92.00 185 ASN A N 1
ATOM 1434 C CA . ASN A 1 185 ? -8.904 11.596 15.848 1.00 92.00 185 ASN A CA 1
ATOM 1435 C C . ASN A 1 185 ? -7.945 10.415 16.124 1.00 92.00 185 ASN A C 1
ATOM 1437 O O . ASN A 1 185 ? -6.788 10.648 16.486 1.00 92.00 185 ASN A O 1
ATOM 1441 N N . GLU A 1 186 ? -8.342 9.158 15.932 1.00 91.81 186 GLU A N 1
ATOM 1442 C CA . GLU A 1 186 ? -7.466 8.011 16.188 1.00 91.81 186 GLU A CA 1
ATOM 1443 C C . GLU A 1 186 ? -6.504 7.764 15.028 1.00 91.81 186 GLU A C 1
ATOM 1445 O O . GLU A 1 186 ? -6.863 7.895 13.852 1.00 91.81 186 GLU A O 1
ATOM 1450 N N . ARG A 1 187 ? -5.267 7.391 15.377 1.00 92.44 187 ARG A N 1
ATOM 1451 C CA . ARG A 1 187 ? -4.278 6.852 14.444 1.00 92.44 187 ARG A CA 1
ATOM 1452 C C . ARG A 1 187 ? -4.010 5.388 14.779 1.00 92.44 187 ARG A C 1
ATOM 1454 O O . ARG A 1 187 ? -3.837 5.043 15.944 1.00 92.44 187 ARG A O 1
ATOM 1461 N N . ILE A 1 188 ? -3.911 4.558 13.751 1.00 93.31 188 ILE A N 1
ATOM 1462 C CA . ILE A 1 188 ? -3.498 3.159 13.856 1.00 93.31 188 ILE A CA 1
ATOM 1463 C C . ILE A 1 188 ? -2.359 2.871 12.878 1.00 93.31 188 ILE A C 1
ATOM 1465 O O . ILE A 1 188 ? -2.219 3.550 11.857 1.00 93.31 188 ILE A O 1
ATOM 1469 N N . LEU A 1 189 ? -1.570 1.840 13.170 1.00 92.25 189 LEU A N 1
ATOM 1470 C CA . LEU A 1 189 ? -0.712 1.200 12.177 1.00 92.25 189 LEU A CA 1
ATOM 1471 C C . LEU A 1 189 ? -1.420 -0.042 11.657 1.00 92.25 189 LEU A C 1
ATOM 1473 O O . LEU A 1 189 ? -1.654 -0.976 12.414 1.00 92.25 189 LEU A O 1
ATOM 1477 N N . ALA A 1 190 ? -1.744 -0.059 10.375 1.00 92.19 190 ALA A N 1
ATOM 1478 C CA . ALA A 1 190 ? -2.307 -1.210 9.681 1.00 92.19 190 ALA A CA 1
ATOM 1479 C C . ALA A 1 190 ? -1.353 -1.661 8.567 1.00 92.19 190 ALA A C 1
ATOM 1481 O O . ALA A 1 190 ? -0.204 -1.216 8.498 1.00 92.19 190 ALA A O 1
ATOM 1482 N N . HIS A 1 191 ? -1.803 -2.548 7.683 1.00 90.94 191 HIS A N 1
ATOM 1483 C CA . HIS A 1 191 ? -0.992 -2.994 6.553 1.00 90.94 191 HIS A CA 1
ATOM 1484 C C . HIS A 1 191 ? -1.823 -3.268 5.292 1.00 90.94 191 HIS A C 1
ATOM 1486 O O . HIS A 1 191 ? -3.050 -3.381 5.353 1.00 90.94 191 HIS A O 1
ATOM 1492 N N . THR A 1 192 ? -1.166 -3.364 4.134 1.00 87.62 192 THR A N 1
ATOM 1493 C CA . THR A 1 192 ? -1.769 -3.938 2.918 1.00 87.62 192 THR A CA 1
ATOM 1494 C C . THR A 1 192 ? -1.941 -5.446 3.056 1.00 87.62 192 THR A C 1
ATOM 1496 O O . THR A 1 192 ? -1.138 -6.102 3.724 1.00 87.62 192 THR A O 1
ATOM 1499 N N . ASN A 1 193 ? -2.949 -6.031 2.407 1.00 78.88 193 ASN A N 1
ATOM 1500 C CA . ASN A 1 193 ? -2.943 -7.488 2.218 1.00 78.88 193 ASN A CA 1
ATOM 1501 C C . ASN A 1 193 ? -1.820 -7.900 1.268 1.00 78.88 193 ASN A C 1
ATOM 1503 O O . ASN A 1 193 ? -1.154 -8.915 1.493 1.00 78.88 193 ASN A O 1
ATOM 1507 N N . GLU A 1 194 ? -1.616 -7.078 0.242 1.00 81.38 194 GLU A N 1
ATOM 1508 C CA . GLU A 1 194 ? -0.707 -7.309 -0.862 1.00 81.38 194 GLU A CA 1
ATOM 1509 C C . GLU A 1 194 ? 0.747 -7.111 -0.435 1.00 81.38 194 GLU A C 1
ATOM 1511 O O . GLU A 1 194 ? 1.095 -6.100 0.180 1.00 81.38 194 GLU A O 1
ATOM 1516 N N . PHE A 1 195 ? 1.602 -8.049 -0.828 1.00 77.50 195 PHE A N 1
ATOM 1517 C CA . PHE A 1 195 ? 3.038 -7.841 -0.945 1.00 77.50 195 PHE A CA 1
ATOM 1518 C C . PHE A 1 195 ? 3.288 -7.171 -2.288 1.00 77.50 195 PHE A C 1
ATOM 1520 O O . PHE A 1 195 ? 3.118 -7.813 -3.325 1.00 77.50 195 PHE A O 1
ATOM 1527 N N . ILE A 1 196 ? 3.646 -5.890 -2.284 1.00 82.88 196 ILE A N 1
ATOM 1528 C CA . ILE A 1 196 ? 3.675 -5.085 -3.506 1.00 82.88 196 ILE A CA 1
ATOM 1529 C C . ILE A 1 196 ? 4.919 -4.202 -3.585 1.00 82.88 196 ILE A C 1
ATOM 1531 O O . ILE A 1 196 ? 5.336 -3.597 -2.599 1.00 82.88 196 ILE A O 1
ATOM 1535 N N . GLY A 1 197 ? 5.524 -4.138 -4.770 1.00 86.06 197 GLY A N 1
ATOM 1536 C CA . GLY A 1 197 ? 6.739 -3.368 -5.015 1.00 86.06 197 GLY A CA 1
ATOM 1537 C C . GLY A 1 197 ? 7.264 -3.497 -6.440 1.00 86.06 197 GLY A C 1
ATOM 1538 O O . GLY A 1 197 ? 6.627 -4.100 -7.307 1.00 86.06 197 GLY A O 1
ATOM 1539 N N . ILE A 1 198 ? 8.441 -2.927 -6.683 1.00 82.19 198 ILE A N 1
ATOM 1540 C CA . ILE A 1 198 ? 9.090 -2.906 -8.000 1.00 82.19 198 ILE A CA 1
ATOM 1541 C C . ILE A 1 198 ? 10.597 -3.112 -7.859 1.00 82.19 198 ILE A C 1
ATOM 1543 O O . ILE A 1 198 ? 11.223 -2.636 -6.910 1.00 82.19 198 ILE A O 1
ATOM 1547 N N . LEU A 1 199 ? 11.192 -3.829 -8.811 1.00 73.38 199 LEU A N 1
ATOM 1548 C CA . LEU A 1 199 ? 12.643 -3.976 -8.872 1.00 73.38 199 LEU A CA 1
ATOM 1549 C C . LEU A 1 199 ? 13.300 -2.685 -9.397 1.00 73.38 199 LEU A C 1
ATOM 1551 O O . LEU A 1 199 ? 12.688 -1.939 -10.163 1.00 73.38 199 LEU A O 1
ATOM 1555 N N . PRO A 1 200 ? 14.568 -2.413 -9.051 1.00 68.75 200 PRO A N 1
ATOM 1556 C CA . PRO A 1 200 ? 15.302 -1.303 -9.642 1.00 68.75 200 PRO A CA 1
ATOM 1557 C C . PRO A 1 200 ? 15.407 -1.465 -11.168 1.00 68.75 200 PRO A C 1
ATOM 1559 O O . PRO A 1 200 ? 15.567 -2.589 -11.654 1.00 68.75 200 PRO A O 1
ATOM 1562 N N . PRO A 1 201 ? 15.379 -0.369 -11.946 1.00 74.19 201 PRO A N 1
ATOM 1563 C CA . PRO A 1 201 ? 15.389 1.044 -11.547 1.00 74.19 201 PRO A CA 1
ATOM 1564 C C . PRO A 1 201 ? 13.986 1.658 -11.326 1.00 74.19 201 PRO A C 1
ATOM 1566 O O . PRO A 1 201 ? 13.741 2.802 -11.715 1.00 74.19 201 PRO A O 1
ATOM 1569 N N . GLY A 1 202 ? 13.033 0.896 -10.789 1.00 84.19 202 GLY A N 1
ATOM 1570 C CA . GLY A 1 202 ? 11.731 1.408 -10.371 1.00 84.19 202 GLY A CA 1
ATOM 1571 C C . GLY A 1 202 ? 11.722 1.921 -8.931 1.00 84.19 202 GLY A C 1
ATOM 1572 O O . GLY A 1 202 ? 12.517 1.479 -8.109 1.00 84.19 202 GLY A O 1
ATOM 1573 N N . THR A 1 203 ? 10.785 2.815 -8.625 1.00 92.88 203 THR A N 1
ATOM 1574 C CA . THR A 1 203 ? 10.402 3.239 -7.268 1.00 92.88 203 THR A CA 1
ATOM 1575 C C . THR A 1 203 ? 8.881 3.313 -7.165 1.00 92.88 203 THR A C 1
ATOM 1577 O O . THR A 1 203 ? 8.174 3.245 -8.176 1.00 92.88 203 THR A O 1
ATOM 1580 N N . THR A 1 204 ? 8.358 3.451 -5.952 1.00 96.06 204 THR A N 1
ATOM 1581 C CA . THR A 1 204 ? 6.914 3.437 -5.689 1.00 96.06 204 THR A CA 1
ATOM 1582 C C . THR A 1 204 ? 6.486 4.523 -4.714 1.00 96.06 204 THR A C 1
ATOM 1584 O O . THR A 1 204 ? 7.274 4.987 -3.895 1.00 96.06 204 THR A O 1
ATOM 1587 N N . SER A 1 205 ? 5.216 4.919 -4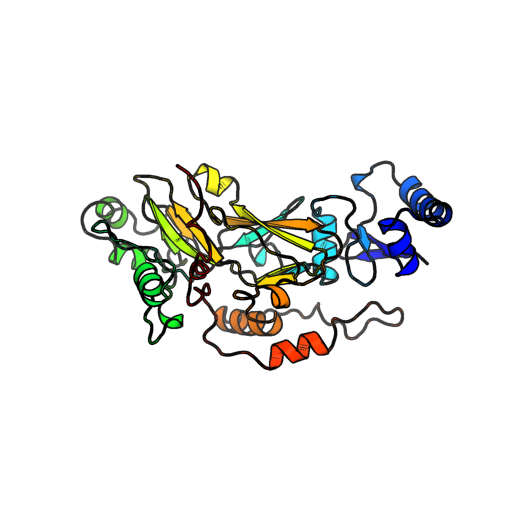.774 1.00 96.62 205 SER A N 1
ATOM 1588 C CA . SER A 1 205 ? 4.582 5.706 -3.718 1.00 96.62 205 SER A CA 1
ATOM 1589 C C . SER A 1 205 ? 3.173 5.207 -3.423 1.00 96.62 205 SER A C 1
ATOM 1591 O O . SER A 1 205 ? 2.365 5.032 -4.332 1.00 96.62 205 SER A O 1
ATOM 1593 N N . MET A 1 206 ? 2.872 5.004 -2.145 1.00 97.19 206 MET A N 1
ATOM 1594 C CA . MET A 1 206 ? 1.529 4.746 -1.650 1.00 97.19 206 MET A CA 1
ATOM 1595 C C . MET A 1 206 ? 0.774 6.056 -1.449 1.00 97.19 206 MET A C 1
ATOM 1597 O O . MET A 1 206 ? 1.287 6.997 -0.853 1.00 97.19 206 MET A O 1
ATOM 1601 N N . GLN A 1 207 ? -0.470 6.090 -1.916 1.00 95.88 207 GLN A N 1
ATOM 1602 C CA . GLN A 1 207 ? -1.390 7.211 -1.762 1.00 95.88 207 GLN A CA 1
ATOM 1603 C C . GLN A 1 207 ? -2.746 6.697 -1.280 1.00 95.88 207 GLN A C 1
ATOM 1605 O O . GLN A 1 207 ? -3.188 5.618 -1.680 1.00 95.88 207 GLN A O 1
ATOM 1610 N N . ALA A 1 208 ? -3.450 7.476 -0.458 1.00 95.31 208 ALA A N 1
ATOM 1611 C CA . ALA A 1 208 ? -4.846 7.176 -0.154 1.00 95.31 208 ALA A CA 1
ATOM 1612 C C . ALA A 1 208 ? -5.698 7.276 -1.431 1.00 95.31 208 ALA A C 1
ATOM 1614 O O . ALA A 1 208 ? -5.460 8.116 -2.307 1.00 95.31 208 ALA A O 1
ATOM 1615 N N . ARG A 1 209 ? -6.736 6.443 -1.548 1.00 93.25 209 ARG A N 1
ATOM 1616 C CA . ARG A 1 209 ? -7.736 6.639 -2.605 1.00 93.25 209 ARG A CA 1
ATOM 1617 C C . ARG A 1 209 ? -8.534 7.903 -2.306 1.00 93.25 209 ARG A C 1
ATOM 1619 O O . ARG A 1 209 ? -8.861 8.190 -1.156 1.00 93.25 209 ARG A O 1
ATOM 1626 N N . SER A 1 210 ? -8.906 8.646 -3.347 1.00 92.19 210 SER A N 1
ATOM 1627 C CA . SER A 1 210 ? -9.606 9.930 -3.179 1.00 92.19 210 SER A CA 1
ATOM 1628 C C . SER A 1 210 ? -10.915 9.801 -2.391 1.00 92.19 210 SER A C 1
ATOM 1630 O O . SER A 1 210 ? -11.280 10.719 -1.663 1.00 92.19 210 SER A O 1
ATOM 1632 N N . SER A 1 211 ? -11.595 8.652 -2.470 1.00 85.50 211 SER A N 1
ATOM 1633 C CA . SER A 1 211 ? -12.770 8.336 -1.648 1.00 85.50 211 SER A CA 1
ATOM 1634 C C . SER A 1 211 ? -12.484 8.380 -0.143 1.00 85.50 211 SER A C 1
ATOM 1636 O O . SER A 1 211 ? -13.333 8.858 0.597 1.00 85.50 211 SER A O 1
ATOM 1638 N N . PHE A 1 212 ? -11.303 7.935 0.297 1.00 93.06 212 PHE A N 1
ATOM 1639 C CA . PHE A 1 212 ? -10.886 7.972 1.702 1.00 93.06 212 PHE A CA 1
ATOM 1640 C C . PHE A 1 212 ? -10.499 9.388 2.130 1.00 93.06 212 PHE A C 1
ATOM 1642 O O . PHE A 1 212 ? -10.966 9.873 3.158 1.00 93.06 212 PHE A O 1
ATOM 1649 N N . GLY A 1 213 ? -9.761 10.106 1.278 1.00 92.94 213 GLY A N 1
ATOM 1650 C CA . GLY A 1 213 ? -9.449 11.515 1.529 1.00 92.94 213 GLY A CA 1
ATOM 1651 C C . GLY A 1 213 ? -10.706 12.383 1.686 1.00 92.94 213 GLY A C 1
ATOM 1652 O O . GLY A 1 213 ? -10.761 13.243 2.558 1.00 92.94 213 GLY A O 1
ATOM 1653 N N . ARG A 1 214 ? -11.760 12.117 0.899 1.00 95.31 214 ARG A N 1
ATOM 1654 C CA . ARG A 1 214 ? -13.042 12.848 0.961 1.00 95.31 214 ARG A CA 1
ATOM 1655 C C . ARG A 1 214 ? -13.850 12.604 2.235 1.00 95.31 214 ARG A C 1
ATOM 1657 O O . ARG A 1 214 ? -14.693 13.435 2.551 1.00 95.31 214 ARG A O 1
ATOM 1664 N N . ILE A 1 215 ? -13.613 11.497 2.937 1.00 93.75 215 ILE A N 1
ATOM 1665 C CA . ILE A 1 215 ? -14.249 11.199 4.230 1.00 93.75 215 ILE A CA 1
ATOM 1666 C C . ILE A 1 215 ? -13.324 11.517 5.410 1.00 93.75 215 ILE A C 1
ATOM 1668 O O . ILE A 1 215 ? -13.562 11.044 6.514 1.00 93.75 215 ILE A O 1
ATOM 1672 N N . GLY A 1 216 ? -12.247 12.278 5.187 1.00 95.31 216 GLY A N 1
ATOM 1673 C CA . GLY A 1 216 ? -11.323 12.667 6.251 1.00 95.31 216 GLY A CA 1
ATOM 1674 C C . GLY A 1 216 ? -10.448 11.518 6.755 1.00 95.31 216 GLY A C 1
ATOM 1675 O O . GLY A 1 216 ? -10.095 11.499 7.929 1.00 95.31 216 GLY A O 1
ATOM 1676 N N . VAL A 1 217 ? -10.089 10.554 5.899 1.00 96.06 217 VAL A N 1
ATOM 1677 C CA . VAL A 1 217 ? -9.173 9.458 6.254 1.00 96.06 217 VAL A CA 1
ATOM 1678 C C . VAL A 1 217 ? -7.905 9.522 5.412 1.00 96.06 217 VAL A C 1
ATOM 1680 O O . VAL A 1 217 ? -7.953 9.460 4.183 1.00 96.06 217 VAL A O 1
ATOM 1683 N N . SER A 1 218 ? -6.753 9.595 6.078 1.00 96.12 218 SER A N 1
ATOM 1684 C CA . SER A 1 218 ? -5.440 9.375 5.455 1.00 96.12 218 SER A CA 1
ATOM 1685 C C . SER A 1 218 ? -4.963 7.948 5.713 1.00 96.12 218 SER A C 1
ATOM 1687 O O . SER A 1 218 ? -5.294 7.388 6.753 1.00 96.12 218 SER A O 1
ATOM 1689 N N . VAL A 1 219 ? -4.175 7.377 4.794 1.00 93.50 219 VAL A N 1
ATOM 1690 C CA . VAL A 1 219 ? -3.720 5.970 4.869 1.00 93.50 219 VAL A CA 1
ATOM 1691 C C . VAL A 1 219 ? -2.205 5.823 5.043 1.00 93.50 219 VAL A C 1
ATOM 1693 O O . VAL A 1 219 ? -1.751 4.875 5.668 1.00 93.50 219 VAL A O 1
ATOM 1696 N N . CYS A 1 220 ? -1.416 6.741 4.497 1.00 86.50 220 CYS A N 1
ATOM 1697 C CA . CYS A 1 220 ? 0.051 6.682 4.489 1.00 86.50 220 CYS A CA 1
ATOM 1698 C C . CYS A 1 220 ? 0.705 7.924 5.112 1.00 86.50 220 CYS A C 1
ATOM 1700 O O . CYS A 1 220 ? 1.895 8.130 4.913 1.00 86.50 220 CYS A O 1
ATOM 1702 N N . TYR A 1 221 ? -0.111 8.769 5.758 1.00 82.19 221 TYR A N 1
ATOM 1703 C CA . TYR A 1 221 ? 0.232 10.099 6.267 1.00 82.19 221 TYR A CA 1
ATOM 1704 C C . TYR A 1 221 ? 1.271 10.826 5.388 1.00 82.19 221 TYR A C 1
ATOM 1706 O O . TYR A 1 221 ? 0.922 11.213 4.271 1.00 82.19 221 TYR A O 1
ATOM 1714 N N . ASP A 1 222 ? 2.517 10.970 5.838 1.00 81.50 222 ASP A N 1
ATOM 1715 C CA . ASP A 1 222 ? 3.630 11.601 5.120 1.00 81.50 222 ASP A CA 1
ATOM 1716 C C . ASP A 1 222 ? 4.768 10.627 4.737 1.00 81.50 222 ASP A C 1
ATOM 1718 O O . ASP A 1 222 ? 5.772 11.059 4.169 1.00 81.50 222 ASP A O 1
ATOM 1722 N N . ALA A 1 223 ? 4.601 9.316 4.957 1.00 83.69 223 ALA A N 1
ATOM 1723 C CA . ALA A 1 223 ? 5.633 8.288 4.766 1.00 83.69 223 ALA A CA 1
ATOM 1724 C C . ALA A 1 223 ? 5.306 7.254 3.664 1.00 83.69 223 ALA A C 1
ATOM 1726 O O . ALA A 1 223 ? 5.770 6.115 3.678 1.00 83.69 223 ALA A O 1
ATOM 1727 N N . GLY A 1 224 ? 4.521 7.641 2.658 1.00 91.00 224 GLY A N 1
ATOM 1728 C CA . GLY A 1 224 ? 4.112 6.774 1.546 1.00 91.00 224 GLY A CA 1
ATOM 1729 C C . GLY A 1 224 ? 5.157 6.563 0.441 1.00 91.00 224 GLY A C 1
ATOM 1730 O O . GLY A 1 224 ? 4.757 6.439 -0.713 1.00 91.00 224 GLY A O 1
ATOM 1731 N N . TRP A 1 225 ? 6.464 6.562 0.719 1.00 93.94 225 TRP A N 1
ATOM 1732 C CA . TRP A 1 225 ? 7.518 6.398 -0.301 1.00 93.94 225 TRP A CA 1
ATOM 1733 C C . TRP A 1 225 ? 8.184 5.022 -0.209 1.00 93.94 225 TRP A C 1
ATOM 1735 O O . TRP A 1 225 ? 8.615 4.613 0.865 1.00 93.94 225 TRP A O 1
ATOM 1745 N N . GLY A 1 226 ? 8.270 4.304 -1.329 1.00 90.75 226 GLY A N 1
ATOM 1746 C CA . GLY A 1 226 ? 8.868 2.971 -1.404 1.00 90.75 226 GLY A CA 1
ATOM 1747 C C . GLY A 1 226 ? 10.100 2.990 -2.286 1.00 90.75 226 GLY A C 1
ATOM 1748 O O . GLY A 1 226 ? 9.975 3.078 -3.508 1.00 90.75 226 GLY A O 1
ATOM 1749 N N . ASP A 1 227 ? 11.265 2.893 -1.652 1.00 85.62 227 ASP A N 1
ATOM 1750 C CA . ASP A 1 227 ? 12.570 2.979 -2.300 1.00 85.62 227 ASP A CA 1
ATOM 1751 C C . ASP A 1 227 ? 12.799 1.896 -3.373 1.00 85.62 227 ASP A C 1
ATOM 1753 O O . ASP A 1 227 ? 12.202 0.816 -3.325 1.00 85.62 227 ASP A O 1
ATOM 1757 N N . PRO A 1 228 ? 13.727 2.124 -4.318 1.00 79.38 228 PRO A N 1
ATOM 1758 C CA . PRO A 1 228 ? 14.066 1.147 -5.343 1.00 79.38 228 PRO A CA 1
ATOM 1759 C C . PRO A 1 228 ? 14.429 -0.239 -4.803 1.00 79.38 228 PRO A C 1
ATOM 1761 O O . PRO A 1 228 ? 15.381 -0.410 -4.034 1.00 79.38 228 PRO A O 1
ATOM 1764 N N . GLY A 1 229 ? 13.677 -1.247 -5.255 1.00 67.75 229 GLY A N 1
ATOM 1765 C CA . GLY A 1 229 ? 13.810 -2.634 -4.813 1.00 67.75 229 GLY A CA 1
ATOM 1766 C C . GLY A 1 229 ? 13.040 -2.982 -3.537 1.00 67.75 229 GLY A C 1
ATOM 1767 O O . GLY A 1 229 ? 13.125 -4.127 -3.091 1.00 67.75 229 GLY A O 1
ATOM 1768 N N . PHE A 1 230 ? 12.292 -2.044 -2.949 1.00 75.94 230 PHE A N 1
ATOM 1769 C CA . PHE A 1 230 ? 11.347 -2.353 -1.881 1.00 75.94 230 PHE A CA 1
ATOM 1770 C C . PHE A 1 230 ? 10.151 -3.145 -2.426 1.00 75.94 230 PHE A C 1
ATOM 1772 O O . PHE A 1 230 ? 9.585 -2.815 -3.472 1.00 75.94 230 PHE A O 1
ATOM 1779 N N . GLY A 1 231 ? 9.757 -4.191 -1.700 1.00 74.38 231 GLY A N 1
ATOM 1780 C CA . GLY A 1 231 ? 8.570 -4.977 -2.012 1.00 74.38 231 GLY A CA 1
ATOM 1781 C C . GLY A 1 231 ? 8.178 -5.878 -0.852 1.00 74.38 231 GLY A C 1
ATOM 1782 O O . GLY A 1 231 ? 8.783 -6.931 -0.648 1.00 74.38 231 GLY A O 1
ATOM 1783 N N . ASP A 1 232 ? 7.162 -5.464 -0.105 1.00 76.44 232 ASP A N 1
ATOM 1784 C CA . ASP A 1 232 ? 6.607 -6.180 1.045 1.00 76.44 232 ASP A CA 1
ATOM 1785 C C . ASP A 1 232 ? 5.139 -5.756 1.243 1.00 76.44 232 ASP A C 1
ATOM 1787 O O . ASP A 1 232 ? 4.583 -5.015 0.425 1.00 76.44 232 ASP A O 1
ATOM 1791 N N . ARG A 1 233 ? 4.495 -6.199 2.325 1.00 81.19 233 ARG A N 1
ATOM 1792 C CA . ARG A 1 233 ? 3.289 -5.541 2.827 1.00 81.19 233 ARG A CA 1
ATOM 1793 C C . ARG A 1 233 ? 3.643 -4.149 3.323 1.00 81.19 233 ARG A C 1
ATOM 1795 O O . ARG A 1 233 ? 4.502 -3.980 4.191 1.00 81.19 233 ARG A O 1
ATOM 1802 N N . TRP A 1 234 ? 2.937 -3.157 2.804 1.00 89.25 234 TRP A N 1
ATOM 1803 C CA . TRP A 1 234 ? 3.123 -1.770 3.189 1.00 89.25 234 TRP A CA 1
ATOM 1804 C C . TRP A 1 234 ? 2.424 -1.502 4.511 1.00 89.25 234 TRP A C 1
ATOM 1806 O O . TRP A 1 234 ? 1.234 -1.786 4.655 1.00 89.25 234 TRP A O 1
ATOM 1816 N N . THR A 1 235 ? 3.159 -0.933 5.464 1.00 90.31 235 THR A N 1
ATOM 1817 C CA . THR A 1 235 ? 2.582 -0.364 6.684 1.00 90.31 235 THR A CA 1
ATOM 1818 C C . THR A 1 235 ? 1.757 0.867 6.325 1.00 90.31 235 THR A C 1
ATOM 1820 O O . THR A 1 235 ? 2.204 1.708 5.551 1.00 90.31 235 THR A O 1
ATOM 1823 N N . LYS A 1 236 ? 0.563 0.982 6.902 1.00 93.06 236 LYS A N 1
ATOM 1824 C CA . LYS A 1 236 ? -0.360 2.101 6.707 1.00 93.06 236 LYS A CA 1
ATOM 1825 C C . LYS A 1 236 ? -0.520 2.871 8.011 1.00 93.06 236 LYS A C 1
ATOM 1827 O O . LYS A 1 236 ? -0.938 2.296 9.011 1.00 93.06 236 LYS A O 1
ATOM 1832 N N . GLU A 1 237 ? -0.243 4.164 7.989 1.00 93.25 237 GLU A N 1
ATOM 1833 C CA . GLU A 1 237 ? -0.518 5.104 9.078 1.00 93.25 237 GLU A CA 1
ATOM 1834 C C . GLU A 1 237 ? -1.923 5.681 8.888 1.00 93.25 237 GLU A C 1
ATOM 1836 O O . GLU A 1 237 ? -2.117 6.796 8.387 1.00 93.25 237 GLU A O 1
ATOM 1841 N N . ILE A 1 238 ? -2.931 4.877 9.234 1.00 95.50 238 ILE A N 1
ATOM 1842 C CA . ILE A 1 238 ? -4.323 5.259 9.016 1.00 95.50 238 ILE A CA 1
ATOM 1843 C C . ILE A 1 238 ? -4.750 6.217 10.124 1.00 95.50 238 ILE A C 1
ATOM 1845 O O . ILE A 1 238 ? -4.652 5.889 11.305 1.00 95.50 238 ILE A O 1
ATOM 1849 N N . LYS A 1 239 ? -5.240 7.398 9.746 1.00 95.50 239 LYS A N 1
ATOM 1850 C CA . LYS A 1 239 ? -5.726 8.430 10.671 1.00 95.50 239 LYS A CA 1
ATOM 1851 C C . LYS A 1 239 ? -7.126 8.867 10.268 1.00 95.50 239 LYS A C 1
ATOM 1853 O O . LYS A 1 239 ? -7.361 9.193 9.104 1.00 95.50 239 LYS A O 1
ATOM 1858 N N . ASN A 1 240 ? -8.016 8.918 11.253 1.00 95.69 240 ASN A N 1
ATOM 1859 C CA . ASN A 1 240 ? -9.303 9.588 11.145 1.00 95.69 240 ASN A CA 1
ATOM 1860 C C . ASN A 1 240 ? -9.132 11.054 11.545 1.00 95.69 240 ASN A C 1
ATOM 1862 O O . ASN A 1 240 ? -8.729 11.345 12.670 1.00 95.69 240 ASN A O 1
ATOM 1866 N N . HIS A 1 241 ? -9.412 11.966 10.621 1.00 95.94 241 HIS A N 1
ATOM 1867 C CA . HIS A 1 241 ? -9.378 13.414 10.850 1.00 95.94 241 HIS A CA 1
ATOM 1868 C C . HIS A 1 241 ? -10.734 13.973 11.278 1.00 95.94 241 HIS A C 1
ATOM 1870 O O . HIS A 1 241 ? -10.832 15.157 11.581 1.00 95.94 241 HIS A O 1
ATOM 1876 N N . ASN A 1 242 ? -11.784 13.150 11.301 1.00 94.00 242 ASN A N 1
ATOM 1877 C CA . ASN A 1 242 ? -13.073 13.577 11.825 1.00 94.00 242 ASN A CA 1
ATOM 1878 C C . ASN A 1 242 ? -12.999 13.663 13.350 1.00 94.00 242 ASN A C 1
ATOM 1880 O O . ASN A 1 242 ? -12.432 12.792 14.015 1.00 94.00 242 ASN A O 1
ATOM 1884 N N . GLU A 1 243 ? -13.600 14.716 13.895 1.00 91.81 243 GLU A N 1
ATOM 1885 C CA . GLU A 1 243 ? -13.538 15.026 15.325 1.00 91.81 243 GLU A CA 1
ATOM 1886 C C . GLU A 1 243 ? -14.577 14.266 16.152 1.00 91.81 243 GLU A C 1
ATOM 1888 O O . GLU A 1 243 ? -14.361 14.044 17.340 1.00 91.81 243 GLU A O 1
ATOM 1893 N N . ASN A 1 244 ? -15.678 13.831 15.525 1.00 88.06 244 ASN A N 1
ATOM 1894 C CA . ASN A 1 244 ? -16.822 13.234 16.224 1.00 88.06 244 ASN A CA 1
ATOM 1895 C C . ASN A 1 244 ? -17.296 11.897 15.636 1.00 88.06 244 ASN A C 1
ATOM 1897 O O . ASN A 1 244 ? -18.046 11.174 16.291 1.00 88.06 244 ASN A O 1
ATOM 1901 N N . ASP A 1 245 ? -16.852 11.542 14.428 1.00 88.81 245 ASP A N 1
ATOM 1902 C CA . ASP A 1 245 ? -17.381 10.392 13.697 1.00 88.81 245 ASP A CA 1
ATOM 1903 C C . ASP A 1 245 ? -16.444 9.186 13.745 1.00 88.81 245 ASP A C 1
ATOM 1905 O O . ASP A 1 245 ? -15.258 9.273 13.418 1.00 88.81 245 ASP A O 1
ATOM 1909 N N . PHE A 1 246 ? -17.002 8.036 14.118 1.00 90.44 246 PHE A N 1
ATOM 1910 C CA . PHE A 1 246 ? -16.334 6.745 13.992 1.00 90.44 246 PHE A CA 1
ATOM 1911 C C . PHE A 1 246 ? -16.400 6.278 12.543 1.00 90.44 246 PHE A C 1
ATOM 1913 O O . PHE A 1 246 ? -17.451 6.365 11.905 1.00 90.44 246 PHE A O 1
ATOM 1920 N N . ILE A 1 247 ? -15.306 5.709 12.044 1.00 92.19 247 ILE A N 1
ATOM 1921 C CA . ILE A 1 247 ? -15.246 5.184 10.681 1.00 92.19 247 ILE A CA 1
ATOM 1922 C C . ILE A 1 247 ? -15.023 3.673 10.724 1.00 92.19 247 ILE A C 1
ATOM 1924 O O . ILE A 1 247 ? -13.960 3.221 11.156 1.00 92.19 247 ILE A O 1
ATOM 1928 N N . PRO A 1 248 ? -15.998 2.864 10.269 1.00 91.06 248 PRO A N 1
ATOM 1929 C CA . PRO A 1 248 ? -15.776 1.445 10.072 1.00 91.06 248 PRO A CA 1
ATOM 1930 C C . PRO A 1 248 ? -14.898 1.217 8.839 1.00 91.06 248 PRO A C 1
ATOM 1932 O O . PRO A 1 248 ? -15.195 1.698 7.745 1.00 91.06 248 PRO A O 1
ATOM 1935 N N . LEU A 1 249 ? -13.840 0.433 9.010 1.00 91.50 249 LEU A N 1
ATOM 1936 C CA . LEU A 1 249 ? -12.911 0.024 7.965 1.00 91.50 249 LEU A CA 1
ATOM 1937 C C . LEU A 1 249 ? -13.025 -1.494 7.760 1.00 91.50 249 LEU A C 1
ATOM 1939 O O . LEU A 1 249 ? -12.407 -2.260 8.505 1.00 91.50 249 LEU A O 1
ATOM 1943 N N . PRO A 1 250 ? -13.835 -1.963 6.793 1.00 86.62 250 PRO A N 1
ATOM 1944 C CA . PRO A 1 250 ? -13.912 -3.381 6.462 1.00 86.62 250 PRO A CA 1
ATOM 1945 C C . PRO A 1 250 ? -12.550 -3.907 6.004 1.00 86.62 250 PRO A C 1
ATOM 1947 O O . PRO A 1 250 ? -11.900 -3.290 5.160 1.00 86.62 250 PRO A O 1
ATOM 1950 N N . VAL A 1 251 ? -12.142 -5.079 6.487 1.00 83.00 251 VAL A N 1
ATOM 1951 C CA . VAL A 1 251 ? -10.962 -5.768 5.942 1.00 83.00 251 VAL A CA 1
ATOM 1952 C C . VAL A 1 251 ? -11.177 -6.040 4.452 1.00 83.00 251 VAL A C 1
ATOM 1954 O O . VAL A 1 251 ? -12.285 -6.371 4.028 1.00 83.00 251 VAL A O 1
ATOM 1957 N N . GLY A 1 252 ? -10.131 -5.878 3.644 1.00 79.38 252 GLY A N 1
ATOM 1958 C CA . GLY A 1 252 ? -10.192 -6.052 2.193 1.00 79.38 252 GLY A CA 1
ATOM 1959 C C . GLY A 1 252 ? -10.725 -4.835 1.429 1.00 79.38 252 GLY A C 1
ATOM 1960 O O . GLY A 1 252 ? -10.756 -4.857 0.200 1.00 79.38 252 GLY A O 1
ATOM 1961 N N . ILE A 1 253 ? -11.120 -3.748 2.106 1.00 82.81 253 ILE A N 1
ATOM 1962 C CA . ILE A 1 253 ? -11.494 -2.515 1.407 1.00 82.81 253 ILE A CA 1
ATOM 1963 C C . ILE A 1 253 ? -10.282 -1.926 0.676 1.00 82.81 253 ILE A C 1
ATOM 1965 O O . ILE A 1 253 ? -9.182 -1.889 1.221 1.00 82.81 253 ILE A O 1
ATOM 1969 N N . ARG A 1 254 ? -10.490 -1.434 -0.551 1.00 88.69 254 ARG A N 1
ATOM 1970 C CA . ARG A 1 254 ? -9.489 -0.654 -1.290 1.00 88.69 254 ARG A CA 1
ATOM 1971 C C . ARG A 1 254 ? -9.399 0.749 -0.702 1.00 88.69 254 ARG A C 1
ATOM 1973 O O . ARG A 1 254 ? -10.210 1.612 -1.055 1.00 88.69 254 ARG A O 1
ATOM 1980 N N . ASP A 1 255 ? -8.439 0.957 0.182 1.00 90.12 255 ASP A N 1
ATOM 1981 C CA . ASP A 1 255 ? -8.177 2.195 0.922 1.00 90.12 255 ASP A CA 1
ATOM 1982 C C . ASP A 1 255 ? -7.013 3.010 0.338 1.00 90.12 255 ASP A C 1
ATOM 1984 O O . ASP A 1 255 ? -7.030 4.242 0.387 1.00 90.12 255 ASP A O 1
ATOM 1988 N N . ALA A 1 256 ? -6.051 2.343 -0.298 1.00 95.19 256 ALA A N 1
ATOM 1989 C CA . ALA A 1 256 ? -4.878 2.961 -0.903 1.00 95.19 256 ALA A CA 1
ATOM 1990 C C . ALA A 1 256 ? -4.610 2.469 -2.330 1.00 95.19 256 ALA A C 1
ATOM 1992 O O . ALA A 1 256 ? -5.255 1.553 -2.841 1.00 95.19 256 ALA A O 1
ATOM 1993 N N . GLN A 1 257 ? -3.655 3.127 -2.976 1.00 96.44 257 GLN A N 1
ATOM 1994 C CA . GLN A 1 257 ? -3.129 2.799 -4.292 1.00 96.44 257 GLN A CA 1
ATOM 1995 C C . GLN A 1 257 ? -1.610 3.002 -4.311 1.00 96.44 257 GLN A C 1
ATOM 1997 O O . GLN A 1 257 ? -1.110 3.941 -3.691 1.00 96.44 257 GLN A O 1
ATOM 2002 N N . ILE A 1 258 ? -0.888 2.142 -5.028 1.00 97.69 258 ILE A N 1
ATOM 2003 C CA . ILE A 1 258 ? 0.552 2.264 -5.268 1.00 97.69 258 ILE A CA 1
ATOM 2004 C C . ILE A 1 258 ? 0.779 2.821 -6.673 1.00 97.69 258 ILE A C 1
ATOM 2006 O O . ILE A 1 258 ? 0.310 2.254 -7.662 1.00 97.69 258 ILE A O 1
ATOM 2010 N N . VAL A 1 259 ? 1.498 3.937 -6.751 1.00 97.69 259 VAL A N 1
ATOM 2011 C CA . VAL A 1 259 ? 1.980 4.563 -7.984 1.00 97.69 259 VAL A CA 1
ATOM 2012 C C . VAL A 1 259 ? 3.401 4.081 -8.244 1.00 97.69 259 VAL A C 1
ATOM 2014 O O . VAL A 1 259 ? 4.231 4.093 -7.337 1.00 97.69 259 VAL A O 1
ATOM 2017 N N . PHE A 1 260 ? 3.684 3.680 -9.480 1.00 96.69 260 PHE A N 1
ATOM 2018 C CA . PHE A 1 260 ? 4.987 3.165 -9.897 1.00 96.69 260 PHE A CA 1
ATOM 2019 C C . PHE A 1 260 ? 5.690 4.191 -10.777 1.00 96.69 260 PHE A C 1
ATOM 2021 O O . PHE A 1 260 ? 5.082 4.769 -11.677 1.00 96.69 260 PHE A O 1
ATOM 2028 N N . MET A 1 261 ? 6.968 4.429 -10.506 1.00 95.38 261 MET A N 1
ATOM 2029 C CA . MET A 1 261 ? 7.761 5.476 -11.145 1.00 95.38 261 MET A CA 1
ATOM 2030 C C . MET A 1 261 ? 9.144 4.957 -11.525 1.00 95.38 261 MET A C 1
ATOM 2032 O O . MET A 1 261 ? 9.642 3.980 -10.966 1.00 95.38 261 MET A O 1
ATOM 2036 N N . SER A 1 262 ? 9.781 5.631 -12.477 1.00 89.56 262 SER A N 1
ATOM 2037 C CA . SER A 1 262 ? 11.168 5.361 -12.860 1.00 89.56 262 SER A CA 1
ATOM 2038 C C . SER A 1 262 ? 12.136 6.249 -12.089 1.00 89.56 262 SER A C 1
ATOM 2040 O O . SER A 1 262 ? 11.932 7.459 -1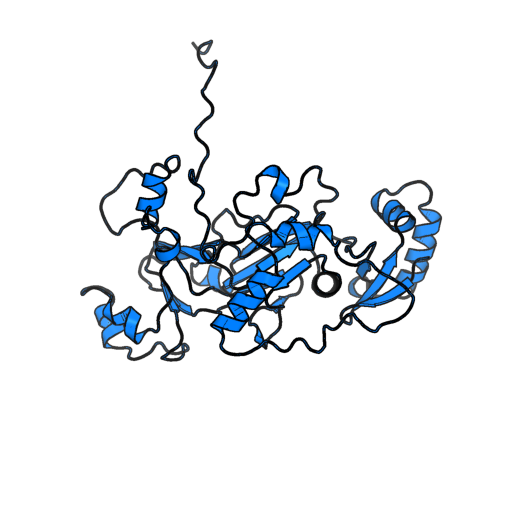2.020 1.00 89.56 262 SER A O 1
ATOM 2042 N N . THR A 1 263 ? 13.228 5.681 -11.576 1.00 81.75 263 THR A N 1
ATOM 2043 C CA . THR A 1 263 ? 14.342 6.459 -11.001 1.00 81.75 263 THR A CA 1
ATOM 2044 C C . THR A 1 263 ? 15.526 6.604 -11.945 1.00 81.75 263 THR A C 1
ATOM 2046 O O . THR A 1 263 ? 16.369 7.474 -11.749 1.00 81.75 263 THR A O 1
ATOM 2049 N N . GLY A 1 264 ? 15.642 5.720 -12.940 1.00 73.25 264 GLY A N 1
ATOM 2050 C CA . GLY A 1 264 ? 16.929 5.448 -13.583 1.00 73.25 264 GLY A CA 1
ATOM 2051 C C . GLY A 1 264 ? 17.865 4.615 -12.684 1.00 73.25 264 GLY A C 1
ATOM 2052 O O . GLY A 1 264 ? 17.465 4.197 -11.595 1.00 73.25 264 GLY A O 1
ATOM 2053 N N . PRO A 1 265 ? 19.086 4.288 -13.151 1.00 70.12 265 PRO A N 1
ATOM 2054 C CA . PRO A 1 265 ? 20.010 3.416 -12.424 1.00 70.12 265 PRO A CA 1
ATOM 2055 C C . PRO A 1 265 ? 20.282 3.901 -10.994 1.00 70.12 265 PRO A C 1
ATOM 2057 O O . PRO A 1 265 ? 20.545 5.081 -10.781 1.00 70.12 265 PRO A O 1
ATOM 2060 N N . VAL A 1 266 ? 20.274 2.977 -10.033 1.00 68.25 266 VAL A N 1
ATOM 2061 C CA . VAL A 1 266 ? 20.555 3.259 -8.617 1.00 68.25 266 VAL A CA 1
ATOM 2062 C C . VAL A 1 266 ? 21.867 2.607 -8.199 1.00 68.25 266 VAL A C 1
ATOM 2064 O O . VAL A 1 266 ? 22.189 1.507 -8.645 1.00 68.25 266 VAL A O 1
ATOM 2067 N N . GLN A 1 267 ? 22.637 3.289 -7.350 1.00 66.12 267 GLN A N 1
ATOM 2068 C CA . GLN A 1 267 ? 23.914 2.769 -6.850 1.00 66.12 267 GLN A CA 1
ATOM 2069 C C . GLN A 1 267 ? 23.722 1.664 -5.800 1.00 66.12 267 GLN A C 1
ATOM 2071 O O . GLN A 1 267 ? 24.510 0.721 -5.754 1.00 66.12 267 GLN A O 1
ATOM 2076 N N . THR A 1 268 ? 22.672 1.778 -4.984 1.00 61.91 268 THR A N 1
ATOM 2077 C CA . THR A 1 268 ? 22.383 0.873 -3.867 1.00 61.91 268 THR A CA 1
ATOM 2078 C C . THR A 1 268 ? 20.877 0.629 -3.798 1.00 61.91 268 THR A C 1
ATOM 2080 O O . THR A 1 268 ? 20.099 1.577 -3.868 1.00 61.91 268 THR A O 1
ATOM 2083 N N . GLU A 1 269 ? 20.465 -0.631 -3.662 1.00 62.88 269 GLU A N 1
ATOM 2084 C CA . 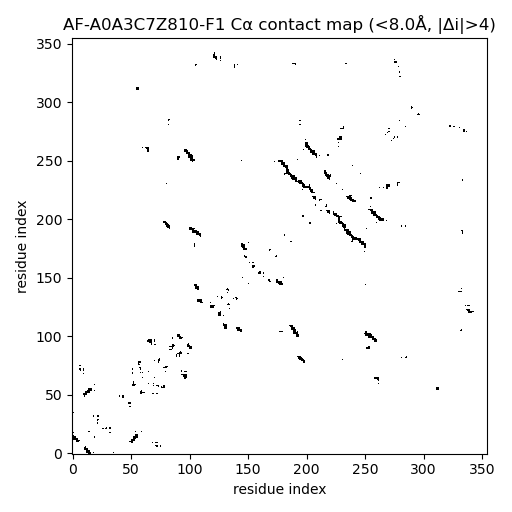GLU A 1 269 ? 19.055 -1.019 -3.513 1.00 62.88 269 GLU A CA 1
ATOM 2085 C C . GLU A 1 269 ? 18.614 -0.915 -2.049 1.00 62.88 269 GLU A C 1
ATOM 2087 O O . GLU A 1 269 ? 19.440 -1.042 -1.136 1.00 62.88 269 GLU A O 1
ATOM 2092 N N . TYR A 1 270 ? 17.308 -0.776 -1.810 1.00 57.09 270 TYR A N 1
ATOM 2093 C CA . TYR A 1 270 ? 16.744 -0.601 -0.469 1.00 57.09 270 TYR A CA 1
ATOM 2094 C C . TYR A 1 270 ? 17.229 -1.642 0.551 1.00 57.09 270 TYR A C 1
ATOM 2096 O O . TYR A 1 270 ? 17.750 -1.292 1.613 1.00 57.09 270 TYR A O 1
ATOM 2104 N N . ALA A 1 271 ? 17.146 -2.930 0.194 1.00 58.19 271 ALA A N 1
ATOM 2105 C CA . ALA A 1 271 ? 17.554 -4.042 1.055 1.00 58.19 271 ALA A CA 1
ATOM 2106 C C . ALA A 1 271 ? 19.035 -3.979 1.480 1.00 58.19 271 ALA A C 1
ATOM 2108 O O . ALA A 1 271 ? 19.406 -4.551 2.502 1.00 58.19 271 ALA A O 1
ATOM 2109 N N . THR A 1 272 ? 19.878 -3.293 0.701 1.00 46.88 272 THR A N 1
ATOM 2110 C CA . THR A 1 272 ? 21.312 -3.112 0.976 1.00 46.88 272 THR A CA 1
ATOM 2111 C C . THR A 1 272 ? 21.658 -1.769 1.617 1.00 46.88 272 THR A C 1
ATOM 2113 O O . THR A 1 272 ? 22.707 -1.670 2.246 1.00 46.88 272 THR A O 1
ATOM 2116 N N . ALA A 1 273 ? 20.805 -0.751 1.468 1.00 49.47 273 ALA A N 1
ATOM 2117 C CA . ALA A 1 273 ? 21.038 0.594 1.989 1.00 49.47 273 ALA A CA 1
ATOM 2118 C C . ALA A 1 273 ? 20.569 0.734 3.443 1.00 49.47 273 ALA A C 1
ATOM 2120 O O . ALA A 1 273 ? 21.366 1.011 4.336 1.00 49.47 273 ALA A O 1
ATOM 2121 N N . THR A 1 274 ? 19.269 0.551 3.671 1.00 57.00 274 THR A N 1
ATOM 2122 C CA . THR A 1 274 ? 18.601 0.888 4.937 1.00 57.00 274 THR A CA 1
ATOM 2123 C C . THR A 1 274 ? 17.563 -0.144 5.352 1.00 57.00 274 THR A C 1
ATOM 2125 O O . THR A 1 274 ? 16.894 0.119 6.340 1.00 57.00 274 THR A O 1
ATOM 2128 N N . GLY A 1 275 ? 17.427 -1.259 4.607 1.00 55.81 275 GLY A N 1
ATOM 2129 C CA . GLY A 1 275 ? 16.325 -2.239 4.505 1.00 55.81 275 GLY A CA 1
ATOM 2130 C C . GLY A 1 275 ? 15.706 -2.838 5.774 1.00 55.81 275 GLY A C 1
ATOM 2131 O O . GLY A 1 275 ? 15.394 -4.026 5.822 1.00 55.81 275 GLY A O 1
ATOM 2132 N N . ASN A 1 276 ? 15.463 -2.012 6.780 1.00 53.75 276 ASN A N 1
ATOM 2133 C CA . ASN A 1 276 ? 14.944 -2.318 8.100 1.00 53.75 276 ASN A CA 1
ATOM 2134 C C . ASN A 1 276 ? 13.559 -2.967 8.026 1.00 53.75 276 ASN A C 1
ATOM 2136 O O . ASN A 1 276 ? 13.187 -3.703 8.943 1.00 53.75 276 ASN A O 1
ATOM 2140 N N . TYR A 1 277 ? 12.836 -2.731 6.925 1.00 52.69 277 TYR A N 1
ATOM 2141 C CA . TYR A 1 277 ? 11.434 -3.090 6.738 1.00 52.69 277 TYR A CA 1
ATOM 2142 C C . TYR A 1 277 ? 11.184 -4.155 5.649 1.00 52.69 277 TYR A C 1
ATOM 2144 O O . TYR A 1 277 ? 10.042 -4.569 5.481 1.00 52.69 277 TYR A O 1
ATOM 2152 N N . GLN A 1 278 ? 12.220 -4.646 4.955 1.00 53.69 278 GLN A N 1
ATOM 2153 C CA . GLN A 1 278 ? 12.107 -5.729 3.962 1.00 53.69 278 GLN A CA 1
ATOM 2154 C C . GLN A 1 278 ? 12.215 -7.106 4.654 1.00 53.69 278 GLN A C 1
ATOM 2156 O O . GLN A 1 278 ? 13.258 -7.413 5.236 1.00 53.69 278 GLN A O 1
ATOM 2161 N N . ARG A 1 279 ? 11.169 -7.951 4.609 1.00 52.16 279 ARG A N 1
ATOM 2162 C CA . ARG A 1 279 ? 11.061 -9.170 5.449 1.00 52.16 279 ARG A CA 1
ATOM 2163 C C . ARG A 1 279 ? 11.271 -10.509 4.731 1.00 52.16 279 ARG A C 1
ATOM 2165 O O . ARG A 1 279 ? 12.027 -11.338 5.236 1.00 52.16 279 ARG A O 1
ATOM 2172 N N . ALA A 1 280 ? 10.582 -10.784 3.618 1.00 43.56 280 ALA A N 1
ATOM 2173 C CA . ALA A 1 280 ? 10.449 -12.148 3.071 1.00 43.56 280 ALA A CA 1
ATOM 2174 C C . ALA A 1 280 ? 10.246 -12.184 1.542 1.00 43.56 280 ALA A C 1
ATOM 2176 O O . ALA A 1 280 ? 10.170 -11.150 0.888 1.00 43.56 280 ALA A O 1
ATOM 2177 N N . SER A 1 281 ? 10.167 -13.385 0.951 1.00 46.97 281 SER A N 1
ATOM 2178 C CA . SER A 1 281 ? 9.775 -13.539 -0.462 1.00 46.97 281 SER A CA 1
ATOM 2179 C C . SER A 1 281 ? 8.322 -13.931 -0.647 1.00 46.97 281 SER A C 1
ATOM 2181 O O . SER A 1 281 ? 7.781 -14.715 0.134 1.00 46.97 281 SER A O 1
ATOM 2183 N N . PHE A 1 282 ? 7.810 -13.585 -1.822 1.00 42.38 282 PHE A N 1
ATOM 2184 C CA . PHE A 1 282 ? 6.536 -14.000 -2.411 1.00 42.38 282 PHE A CA 1
ATOM 2185 C C . PHE A 1 282 ? 6.147 -15.479 -2.229 1.00 42.38 282 PHE A C 1
ATOM 2187 O O . PHE A 1 282 ? 4.980 -15.792 -2.038 1.00 42.38 282 PHE A O 1
ATOM 2194 N N . ALA A 1 283 ? 7.093 -16.426 -2.225 1.00 42.34 283 ALA A N 1
ATOM 2195 C CA . ALA A 1 283 ? 6.757 -17.849 -2.076 1.00 42.34 283 ALA A CA 1
ATOM 2196 C C . ALA A 1 283 ? 6.304 -18.242 -0.653 1.00 42.34 283 ALA A C 1
ATOM 2198 O O . ALA A 1 283 ? 5.631 -19.258 -0.491 1.00 42.34 283 ALA A O 1
ATOM 2199 N N . GLN A 1 284 ? 6.700 -17.472 0.364 1.00 43.78 284 GLN A N 1
ATOM 2200 C CA . GLN A 1 284 ? 6.312 -17.682 1.765 1.00 43.78 284 GLN A CA 1
ATOM 2201 C C . GLN A 1 284 ? 4.989 -16.973 2.071 1.00 43.78 284 GLN A C 1
ATOM 2203 O O . GLN A 1 284 ? 4.093 -17.607 2.620 1.00 43.78 284 GLN A O 1
ATOM 2208 N N . ALA A 1 285 ? 4.834 -15.732 1.593 1.00 43.69 285 ALA A N 1
ATOM 2209 C CA . ALA A 1 285 ? 3.583 -14.969 1.622 1.00 43.69 285 ALA A CA 1
ATOM 2210 C C . ALA A 1 285 ? 2.383 -15.777 1.093 1.00 43.69 285 ALA A C 1
ATOM 2212 O O . ALA A 1 285 ? 1.350 -15.890 1.753 1.00 43.69 285 ALA A O 1
ATOM 2213 N N . ARG A 1 286 ? 2.570 -16.442 -0.053 1.00 44.62 286 ARG A N 1
ATOM 2214 C CA . ARG A 1 286 ? 1.597 -17.362 -0.651 1.00 44.62 286 ARG A CA 1
ATOM 2215 C C . ARG A 1 286 ? 1.166 -18.499 0.282 1.00 44.62 286 ARG A C 1
ATOM 2217 O O . ARG A 1 286 ? -0.014 -18.829 0.342 1.00 44.62 286 ARG A O 1
ATOM 2224 N N . ALA A 1 287 ? 2.117 -19.147 0.954 1.00 44.78 287 ALA A N 1
ATOM 2225 C CA . ALA A 1 287 ? 1.836 -20.323 1.777 1.00 44.78 287 ALA A CA 1
ATOM 2226 C C . ALA A 1 287 ? 1.054 -19.958 3.049 1.00 44.78 287 ALA A C 1
ATOM 2228 O O . ALA A 1 287 ? 0.203 -20.731 3.484 1.00 44.78 287 ALA A O 1
ATOM 2229 N N . GLU A 1 288 ? 1.324 -18.779 3.615 1.00 45.16 288 GLU A N 1
ATOM 2230 C CA . GLU A 1 288 ? 0.580 -18.228 4.750 1.00 45.16 288 GLU A CA 1
ATOM 2231 C C . GLU A 1 288 ? -0.851 -17.845 4.343 1.00 45.16 288 GLU A C 1
ATOM 2233 O O . GLU A 1 288 ? -1.801 -18.241 5.014 1.00 45.16 288 GLU A O 1
ATOM 2238 N N . LEU A 1 289 ? -1.024 -17.165 3.203 1.00 42.03 289 LEU A N 1
ATOM 2239 C CA . LEU A 1 289 ? -2.339 -16.746 2.707 1.00 42.03 289 LEU A CA 1
ATOM 2240 C C . LEU A 1 289 ? -3.230 -17.938 2.304 1.00 42.03 289 LEU A C 1
ATOM 2242 O O . LEU A 1 289 ? -4.410 -17.967 2.639 1.00 42.03 289 LEU A O 1
ATOM 2246 N N . GLU A 1 290 ? -2.679 -18.956 1.633 1.00 45.69 290 GLU A N 1
ATOM 2247 C CA . GLU A 1 290 ? -3.405 -20.200 1.308 1.00 45.69 290 GLU A CA 1
ATOM 2248 C C . GLU A 1 290 ? -3.832 -20.973 2.574 1.00 45.69 290 GLU A C 1
ATOM 2250 O O . GLU A 1 290 ? -4.884 -21.617 2.583 1.00 45.69 290 GLU A O 1
ATOM 2255 N N . ALA A 1 291 ? -3.031 -20.917 3.645 1.00 44.44 291 ALA A N 1
ATOM 2256 C CA . ALA A 1 291 ? -3.368 -21.526 4.931 1.00 44.44 291 ALA A CA 1
ATOM 2257 C C . ALA A 1 291 ? -4.450 -20.732 5.681 1.00 44.44 291 ALA A C 1
ATOM 2259 O O . ALA A 1 291 ? -5.333 -21.332 6.292 1.00 44.44 291 ALA A O 1
ATOM 2260 N N . GLU A 1 292 ? -4.401 -19.402 5.607 1.00 40.69 292 GLU A N 1
ATOM 2261 C CA . GLU A 1 292 ? -5.362 -18.497 6.238 1.00 40.69 292 GLU A CA 1
ATOM 2262 C C . GLU A 1 292 ? -6.746 -18.544 5.571 1.00 40.69 292 GLU A C 1
ATOM 2264 O O . GLU A 1 292 ? -7.766 -18.584 6.256 1.00 40.69 292 GLU A O 1
ATOM 2269 N N . LEU A 1 293 ? -6.794 -18.581 4.238 1.00 39.91 293 LEU A N 1
ATOM 2270 C CA . LEU A 1 293 ? -8.044 -18.556 3.471 1.00 39.91 293 LEU A CA 1
ATOM 2271 C C . LEU A 1 293 ? -8.768 -19.911 3.423 1.00 39.91 293 LEU A C 1
ATOM 2273 O O . LEU A 1 293 ? -9.910 -19.986 2.973 1.00 39.91 293 LEU A O 1
ATOM 2277 N N . GLY A 1 294 ? -8.132 -20.998 3.871 1.00 31.52 294 GLY A N 1
ATOM 2278 C CA . GLY A 1 294 ? -8.752 -22.326 3.924 1.00 31.52 294 GLY A CA 1
ATOM 2279 C C . GLY A 1 294 ? -8.997 -22.979 2.556 1.00 31.52 294 GLY A C 1
ATOM 2280 O O . GLY A 1 294 ? -9.651 -24.020 2.481 1.00 31.52 294 GLY A O 1
ATOM 2281 N N . TYR A 1 295 ? -8.456 -22.418 1.472 1.00 33.88 295 TYR A N 1
ATOM 2282 C CA . TYR A 1 295 ? -8.460 -23.029 0.145 1.00 33.88 295 TYR A CA 1
ATOM 2283 C C . TYR A 1 295 ? -7.142 -22.775 -0.588 1.00 33.88 295 TYR A C 1
ATOM 2285 O O . TYR A 1 295 ? -6.488 -21.745 -0.436 1.00 33.88 295 TYR A O 1
ATOM 2293 N N . LYS A 1 296 ? -6.749 -23.743 -1.423 1.00 32.94 296 LYS A N 1
ATOM 2294 C CA . LYS A 1 296 ? -5.555 -23.616 -2.261 1.00 32.94 296 LYS A CA 1
ATOM 2295 C C . LYS A 1 296 ? -5.858 -22.716 -3.447 1.00 32.94 296 LYS A C 1
ATOM 2297 O O . LYS A 1 296 ? -6.734 -23.036 -4.251 1.00 32.94 296 LYS A O 1
ATOM 2302 N N . ILE A 1 297 ? -5.092 -21.643 -3.593 1.00 34.88 297 ILE A N 1
ATOM 2303 C CA . ILE A 1 297 ? -5.152 -20.794 -4.779 1.00 34.88 297 ILE A CA 1
ATOM 2304 C C . ILE A 1 297 ? -4.547 -21.585 -5.951 1.00 34.88 297 ILE A C 1
ATOM 2306 O O . ILE A 1 297 ? -3.374 -21.975 -5.950 1.00 34.88 297 ILE A O 1
ATOM 2310 N N . ASN A 1 298 ? -5.382 -21.918 -6.936 1.00 29.88 298 ASN A N 1
ATOM 2311 C CA . ASN A 1 298 ? -5.046 -22.870 -7.991 1.00 29.88 298 ASN A CA 1
ATOM 2312 C C . ASN A 1 298 ? -4.456 -22.150 -9.213 1.00 29.88 298 ASN A C 1
ATOM 2314 O O . ASN A 1 298 ? -5.125 -21.939 -10.216 1.00 2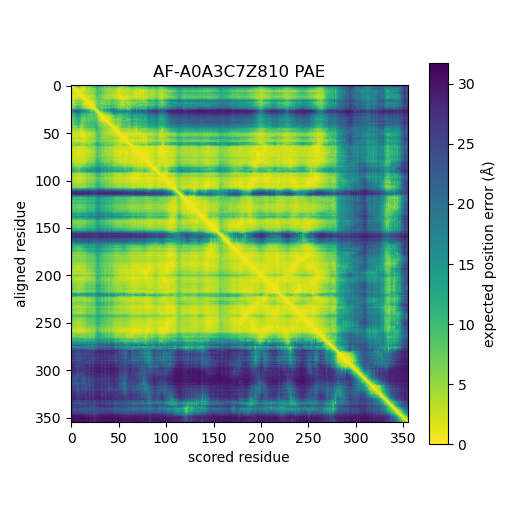9.88 298 ASN A O 1
ATOM 2318 N N . TYR A 1 299 ? -3.174 -21.794 -9.135 1.00 38.28 299 TYR A N 1
ATOM 2319 C CA . TYR A 1 299 ? -2.410 -21.154 -10.219 1.00 38.28 299 TYR A CA 1
ATOM 2320 C C . TYR A 1 299 ? -1.976 -22.121 -11.337 1.00 38.28 299 TYR A C 1
ATOM 2322 O O . TYR A 1 299 ? -0.837 -22.077 -11.803 1.00 38.28 299 TYR A O 1
ATOM 2330 N N . ARG A 1 300 ? -2.837 -23.049 -11.764 1.00 27.25 300 ARG A N 1
ATOM 2331 C CA . ARG A 1 300 ? -2.450 -24.056 -12.768 1.00 27.25 300 ARG A CA 1
ATOM 2332 C C . ARG A 1 300 ? -2.265 -23.522 -14.195 1.00 27.25 300 ARG A C 1
ATOM 2334 O O . ARG A 1 300 ? -1.751 -24.274 -15.016 1.00 27.25 300 ARG A O 1
ATOM 2341 N N . ASP A 1 301 ? -2.500 -22.231 -14.419 1.00 26.58 301 ASP A N 1
ATOM 2342 C CA . ASP A 1 301 ? -2.115 -21.526 -15.650 1.00 26.58 301 ASP A CA 1
ATOM 2343 C C . ASP A 1 301 ? -0.753 -20.807 -15.550 1.00 26.58 301 ASP A C 1
ATOM 2345 O O . ASP A 1 301 ? -0.215 -20.358 -16.554 1.00 26.58 301 ASP A O 1
ATOM 2349 N N . PHE A 1 302 ? -0.108 -20.798 -14.376 1.00 34.53 302 PHE A N 1
ATOM 2350 C CA . PHE A 1 302 ? 1.285 -20.363 -14.211 1.00 34.53 302 PHE A CA 1
ATOM 2351 C C . PHE A 1 302 ? 2.208 -21.569 -13.996 1.00 34.53 302 PHE A C 1
ATOM 2353 O O . PHE A 1 302 ? 2.843 -21.752 -12.952 1.00 34.53 302 PHE A O 1
ATOM 2360 N N . ASN A 1 303 ? 2.303 -22.414 -15.025 1.00 26.75 303 ASN A N 1
ATOM 2361 C CA . ASN A 1 303 ? 3.361 -23.414 -15.148 1.00 26.75 303 ASN A CA 1
ATOM 2362 C C . ASN A 1 303 ? 4.338 -23.033 -16.281 1.00 26.75 303 ASN A C 1
ATOM 2364 O O . ASN A 1 303 ? 4.164 -23.475 -17.413 1.00 26.75 303 ASN A O 1
ATOM 2368 N N . PRO A 1 304 ? 5.424 -22.286 -16.000 1.00 34.00 304 PRO A N 1
ATOM 2369 C CA . PRO A 1 304 ? 6.438 -21.904 -16.992 1.00 34.00 304 PRO A CA 1
ATOM 2370 C C . PRO A 1 304 ? 7.401 -23.061 -17.339 1.00 34.00 304 PRO A C 1
ATOM 2372 O O . PRO A 1 304 ? 8.614 -22.860 -17.464 1.00 34.00 304 PRO A O 1
ATOM 2375 N N . ARG A 1 305 ? 6.916 -24.310 -17.401 1.00 27.88 305 ARG A N 1
ATOM 2376 C CA . ARG A 1 305 ? 7.763 -25.490 -17.662 1.00 27.88 305 ARG A CA 1
ATOM 2377 C C . ARG A 1 305 ? 7.642 -26.100 -19.046 1.00 27.88 305 ARG A C 1
ATOM 2379 O O . ARG A 1 305 ? 8.508 -26.907 -19.364 1.00 27.88 305 ARG A O 1
ATOM 2386 N N . GLU A 1 306 ? 6.714 -25.667 -19.885 1.00 31.42 306 GLU A N 1
ATOM 2387 C CA . GLU A 1 306 ? 6.684 -26.104 -21.283 1.00 31.42 306 GLU A CA 1
ATOM 2388 C C . GLU A 1 306 ? 6.307 -24.954 -22.210 1.00 31.42 306 GLU A C 1
ATOM 2390 O O . GLU A 1 306 ? 5.192 -24.910 -22.702 1.00 31.42 306 GLU A O 1
ATOM 2395 N N . ILE A 1 307 ? 7.238 -24.029 -22.470 1.00 32.28 307 ILE A N 1
ATOM 2396 C CA . ILE A 1 307 ? 7.215 -23.258 -23.722 1.00 32.28 307 ILE A CA 1
ATOM 2397 C C . ILE A 1 307 ? 8.650 -23.143 -24.246 1.00 32.28 307 ILE A C 1
ATOM 2399 O O . ILE A 1 307 ? 9.592 -22.819 -23.518 1.00 32.28 307 ILE A O 1
ATOM 2403 N N . SER A 1 308 ? 8.806 -23.535 -25.505 1.00 31.56 308 SER A N 1
ATOM 2404 C CA . SER A 1 308 ? 10.042 -23.872 -26.197 1.00 31.56 308 SER A CA 1
ATOM 2405 C C . SER A 1 308 ? 10.802 -22.672 -26.783 1.00 31.56 308 SER A C 1
ATOM 2407 O O . SER A 1 308 ? 10.225 -21.754 -27.350 1.00 31.56 308 SER A O 1
ATOM 2409 N N . THR A 1 309 ? 12.132 -22.787 -26.709 1.00 28.31 309 THR A N 1
ATOM 2410 C CA . THR A 1 309 ? 13.176 -22.368 -27.676 1.00 28.31 309 THR A CA 1
ATOM 2411 C C . THR A 1 309 ? 13.526 -20.902 -27.988 1.00 28.31 309 THR A C 1
ATOM 2413 O O . THR A 1 309 ? 14.455 -20.729 -28.771 1.00 28.31 309 THR A O 1
ATOM 2416 N N . SER A 1 310 ? 12.998 -19.857 -27.336 1.00 29.64 310 SER A N 1
ATOM 2417 C CA . SER A 1 310 ? 13.588 -18.496 -27.518 1.00 29.64 310 SER A CA 1
ATOM 2418 C C . SER A 1 310 ? 13.688 -17.589 -26.278 1.00 29.64 310 SER A C 1
ATOM 2420 O O . SER A 1 310 ? 13.722 -16.373 -26.387 1.00 29.64 310 SER A O 1
ATOM 2422 N N . GLY A 1 311 ? 13.855 -18.194 -25.096 1.00 33.59 311 GLY A N 1
ATOM 2423 C CA . GLY A 1 311 ? 14.647 -17.670 -23.968 1.00 33.59 311 GLY A CA 1
ATOM 2424 C C . GLY A 1 311 ? 14.576 -16.176 -23.599 1.00 33.59 311 GLY A C 1
ATOM 2425 O O . GLY A 1 311 ? 15.399 -15.390 -24.053 1.00 33.59 311 GLY A O 1
ATOM 2426 N N . LEU A 1 312 ? 13.756 -15.844 -22.594 1.00 27.38 312 LEU A N 1
ATOM 2427 C CA . LEU A 1 312 ? 13.904 -14.652 -21.745 1.00 27.38 312 LEU A CA 1
ATOM 2428 C C . LEU A 1 312 ? 13.854 -15.035 -20.252 1.00 27.38 312 LEU A C 1
ATOM 2430 O O . LEU A 1 312 ? 13.353 -16.089 -19.860 1.00 27.38 312 LEU A O 1
ATOM 2434 N N . TYR A 1 313 ? 14.550 -14.243 -19.439 1.00 33.38 313 TYR A N 1
ATOM 2435 C CA . TYR A 1 313 ? 15.342 -14.691 -18.294 1.00 33.38 313 TYR A CA 1
ATOM 2436 C C . TYR A 1 313 ? 14.543 -15.054 -17.034 1.00 33.38 313 TYR A C 1
ATOM 2438 O O . TYR A 1 313 ? 13.726 -14.301 -16.520 1.00 33.38 313 TYR A O 1
ATOM 2446 N N . ARG A 1 314 ? 14.902 -16.208 -16.456 1.00 32.88 314 ARG A N 1
ATOM 2447 C CA . ARG A 1 314 ? 14.505 -16.650 -15.115 1.00 32.88 314 ARG A CA 1
ATOM 2448 C C . ARG A 1 314 ? 15.171 -15.781 -14.046 1.00 32.88 314 ARG A C 1
ATOM 2450 O O . ARG A 1 314 ? 16.400 -15.762 -13.959 1.00 32.88 314 ARG A O 1
ATOM 2457 N N . VAL A 1 315 ? 14.356 -15.217 -13.152 1.00 30.80 315 VAL A N 1
ATOM 2458 C CA . VAL A 1 315 ? 14.770 -14.704 -11.834 1.00 30.80 315 VAL A CA 1
ATOM 2459 C C . VAL A 1 315 ? 15.783 -15.668 -11.200 1.00 30.80 315 VAL A C 1
ATOM 2461 O O . VAL A 1 315 ? 15.535 -16.876 -11.082 1.00 30.80 315 VAL A O 1
ATOM 2464 N N . SER A 1 316 ? 16.963 -15.143 -10.861 1.00 30.42 316 SER A N 1
ATOM 2465 C CA . SER A 1 316 ? 18.148 -15.948 -10.566 1.00 30.42 316 SER A CA 1
ATOM 2466 C C . SER A 1 316 ? 17.934 -16.918 -9.394 1.00 30.42 316 SER A C 1
ATOM 2468 O O . SER A 1 316 ? 17.279 -16.620 -8.391 1.00 30.42 316 SER A O 1
ATOM 2470 N N . ARG A 1 317 ? 18.564 -18.097 -9.475 1.00 30.30 317 ARG A N 1
ATOM 2471 C CA . ARG A 1 317 ? 18.617 -19.091 -8.384 1.00 30.30 317 ARG A CA 1
ATOM 2472 C C . ARG A 1 317 ? 19.135 -18.508 -7.052 1.00 30.30 317 ARG A C 1
ATOM 2474 O O . ARG A 1 317 ? 18.848 -19.092 -6.013 1.00 30.30 317 ARG A O 1
ATOM 2481 N N . ARG A 1 318 ? 19.851 -17.371 -7.077 1.00 30.78 318 ARG A N 1
ATOM 2482 C CA . ARG A 1 318 ? 20.354 -16.642 -5.897 1.00 30.78 318 ARG A CA 1
ATOM 2483 C C . ARG A 1 318 ? 19.253 -15.910 -5.127 1.00 30.78 318 ARG A C 1
ATOM 2485 O O . ARG A 1 318 ? 19.229 -16.030 -3.906 1.00 30.78 318 ARG A O 1
ATOM 2492 N N . PHE A 1 319 ? 18.310 -15.253 -5.810 1.00 33.75 319 PHE A N 1
ATOM 2493 C CA . PHE A 1 319 ? 17.151 -14.622 -5.158 1.00 33.75 319 PHE A CA 1
ATOM 2494 C C . PHE A 1 319 ? 16.331 -15.672 -4.391 1.00 33.75 319 PHE A C 1
ATOM 2496 O O . PHE A 1 319 ? 16.080 -15.535 -3.200 1.00 33.75 319 PHE A O 1
ATOM 2503 N N . ARG A 1 320 ? 16.071 -16.825 -5.022 1.00 32.25 320 ARG A N 1
ATOM 2504 C CA . ARG A 1 320 ? 15.370 -17.968 -4.401 1.00 32.25 320 ARG A CA 1
ATOM 2505 C C . ARG A 1 320 ? 16.118 -18.612 -3.221 1.00 32.25 320 ARG A C 1
ATOM 2507 O O . ARG A 1 320 ? 15.497 -19.313 -2.427 1.00 32.25 320 ARG A O 1
ATOM 2514 N N . ALA A 1 321 ? 17.437 -18.435 -3.127 1.00 30.75 321 ALA A N 1
ATOM 2515 C CA . ALA A 1 321 ? 18.275 -19.033 -2.086 1.00 30.75 321 ALA A CA 1
ATOM 2516 C C . ALA A 1 321 ? 18.437 -18.128 -0.852 1.00 30.75 321 ALA A C 1
ATOM 2518 O O . ALA A 1 321 ? 18.431 -18.645 0.262 1.00 30.75 321 ALA A O 1
ATOM 2519 N N . ASN A 1 322 ? 18.523 -16.804 -1.031 1.00 34.00 322 ASN A N 1
ATOM 2520 C CA . ASN A 1 322 ? 18.617 -15.846 0.085 1.00 34.00 322 ASN A CA 1
ATOM 2521 C C . ASN A 1 322 ? 17.335 -15.814 0.922 1.00 34.00 322 ASN A C 1
ATOM 2523 O O . ASN A 1 322 ? 17.359 -15.843 2.147 1.00 34.00 322 ASN A O 1
ATOM 2527 N N . VAL A 1 323 ? 16.213 -15.887 0.227 1.00 34.81 323 VAL A N 1
ATOM 2528 C CA . VAL A 1 323 ? 14.864 -16.026 0.767 1.00 34.81 323 VAL A CA 1
ATOM 2529 C C . VAL A 1 323 ? 14.689 -17.258 1.664 1.00 34.81 323 VAL A C 1
ATOM 2531 O O . VAL A 1 323 ? 14.011 -17.213 2.687 1.00 34.81 323 VAL A O 1
ATOM 2534 N N . LYS A 1 324 ? 15.304 -18.387 1.289 1.00 33.16 324 LYS A N 1
ATOM 2535 C CA . LYS A 1 324 ? 15.138 -19.672 1.986 1.00 33.16 324 LYS A CA 1
ATOM 2536 C C . LYS A 1 324 ? 15.798 -19.718 3.364 1.00 33.16 324 LYS A C 1
ATOM 2538 O O . LYS A 1 324 ? 15.482 -20.620 4.132 1.00 33.16 324 LYS A O 1
ATOM 2543 N N . LYS A 1 325 ? 16.745 -18.824 3.657 1.00 30.92 325 LYS A N 1
ATOM 2544 C CA . LYS A 1 325 ? 17.647 -18.969 4.808 1.00 30.92 325 LYS A CA 1
ATOM 2545 C C . LYS A 1 325 ? 17.194 -18.210 6.064 1.00 30.92 325 LYS A C 1
ATOM 2547 O O . LYS A 1 325 ? 17.638 -18.568 7.148 1.00 30.92 325 LYS A O 1
ATOM 2552 N N . ASN A 1 326 ? 16.309 -17.216 5.942 1.00 33.25 326 ASN A N 1
ATOM 2553 C CA . ASN A 1 326 ? 16.133 -16.183 6.977 1.00 33.25 326 ASN A CA 1
ATOM 2554 C C . ASN A 1 326 ? 14.712 -16.061 7.578 1.00 33.25 326 ASN A C 1
ATOM 2556 O O . ASN A 1 326 ? 14.401 -15.029 8.162 1.00 33.25 326 ASN A O 1
ATOM 2560 N N . TRP A 1 327 ? 13.837 -17.068 7.469 1.00 35.34 327 TRP A N 1
ATOM 2561 C CA . TRP A 1 327 ? 12.418 -16.910 7.844 1.00 35.34 327 TRP A CA 1
ATOM 2562 C C . TRP A 1 327 ? 12.009 -17.607 9.158 1.00 35.34 327 TRP A C 1
ATOM 2564 O O . TRP A 1 327 ? 12.427 -18.735 9.431 1.00 35.34 327 TRP A O 1
ATOM 2574 N N . LYS A 1 328 ? 11.152 -16.927 9.941 1.00 29.94 328 LYS A N 1
ATOM 2575 C CA . LYS A 1 328 ? 10.420 -17.432 11.120 1.00 29.94 328 LYS A CA 1
ATOM 2576 C C . LYS A 1 328 ? 8.936 -16.992 11.084 1.00 29.94 328 LYS A C 1
ATOM 2578 O O . LYS A 1 328 ? 8.652 -15.965 10.480 1.00 29.94 328 LYS A O 1
ATOM 2583 N N . PRO A 1 329 ? 8.001 -17.704 11.738 1.00 32.94 329 PRO A N 1
ATOM 2584 C CA . PRO A 1 329 ? 6.547 -17.495 11.599 1.00 32.94 329 PRO A CA 1
ATOM 2585 C C . PRO A 1 329 ? 5.934 -16.263 12.287 1.00 32.94 329 PRO A C 1
ATOM 2587 O O . PRO A 1 329 ? 4.717 -16.167 12.354 1.00 32.94 329 PRO A O 1
ATOM 2590 N N . SER A 1 330 ? 6.726 -1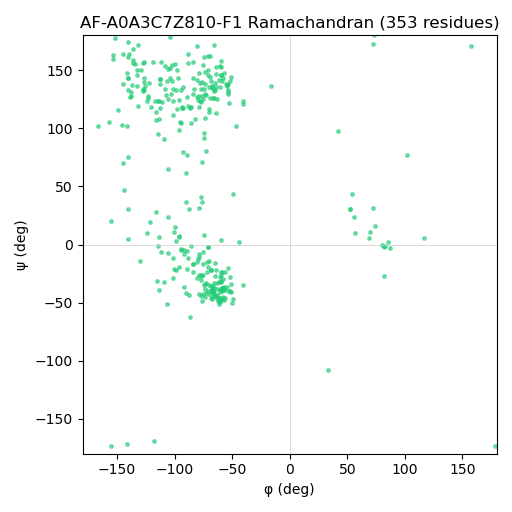5.344 12.838 1.00 35.19 330 SER A N 1
ATOM 2591 C CA . SER A 1 330 ? 6.210 -14.249 13.668 1.00 35.19 330 SER A CA 1
ATOM 2592 C C . SER A 1 330 ? 6.059 -12.911 12.905 1.00 35.19 330 SER A C 1
ATOM 2594 O O . SER A 1 330 ? 5.618 -11.911 13.436 1.00 35.19 330 SER A O 1
ATOM 2596 N N . HIS A 1 331 ? 6.340 -12.877 11.599 1.00 43.31 331 HIS A N 1
ATOM 2597 C CA . HIS A 1 331 ? 6.581 -11.643 10.831 1.00 43.31 331 HIS A CA 1
ATOM 2598 C C . HIS A 1 331 ? 5.352 -10.921 10.226 1.00 43.31 331 HIS A C 1
ATOM 2600 O O . HIS A 1 331 ? 5.480 -10.259 9.192 1.00 43.31 331 HIS A O 1
ATOM 2606 N N . THR A 1 332 ? 4.170 -10.994 10.835 1.00 41.81 332 THR A N 1
ATOM 2607 C CA . THR A 1 332 ? 2.893 -10.550 10.230 1.00 41.81 332 THR A CA 1
ATOM 2608 C C . THR A 1 332 ? 2.544 -9.065 10.383 1.00 41.81 332 THR A C 1
ATOM 2610 O O . THR A 1 332 ? 1.520 -8.631 9.862 1.00 41.81 332 THR A O 1
ATOM 2613 N N . ILE A 1 333 ? 3.368 -8.259 11.060 1.00 49.34 333 ILE A N 1
ATOM 2614 C CA . ILE A 1 333 ? 2.934 -6.955 11.585 1.00 49.34 333 ILE A CA 1
ATOM 2615 C C . ILE A 1 333 ? 3.952 -5.843 11.249 1.00 49.34 333 ILE A C 1
ATOM 2617 O O . ILE A 1 333 ? 5.120 -6.189 11.066 1.00 49.34 333 ILE A O 1
ATOM 2621 N N . PRO A 1 334 ? 3.577 -4.551 11.063 1.00 47.69 334 PRO A N 1
ATOM 2622 C CA . PRO A 1 334 ? 4.543 -3.467 10.862 1.00 47.69 334 PRO A CA 1
ATOM 2623 C C . PRO A 1 334 ? 5.763 -3.597 11.777 1.00 47.69 334 PRO A C 1
ATOM 2625 O O . PRO A 1 334 ? 5.617 -3.632 12.998 1.00 47.69 334 PRO A O 1
ATOM 2628 N N . ARG A 1 335 ? 6.971 -3.692 11.198 1.00 47.91 335 ARG A N 1
ATOM 2629 C CA . ARG A 1 335 ? 8.192 -3.603 12.005 1.00 47.91 335 ARG A CA 1
ATOM 2630 C C . ARG A 1 335 ? 8.230 -2.205 12.598 1.00 47.91 335 ARG A C 1
ATOM 2632 O O . ARG A 1 335 ? 8.419 -1.244 11.867 1.00 47.91 335 ARG A O 1
ATOM 2639 N N . LEU A 1 336 ? 8.096 -2.107 13.910 1.00 47.62 336 LEU A N 1
ATOM 2640 C CA . LEU A 1 336 ? 8.621 -0.973 14.650 1.00 47.62 336 LEU A CA 1
ATOM 2641 C C . LEU A 1 336 ? 10.073 -1.331 14.942 1.00 47.62 336 LEU A C 1
ATOM 2643 O O . LEU A 1 336 ? 10.355 -2.244 15.719 1.00 47.62 336 LEU A O 1
ATOM 2647 N N . HIS A 1 337 ? 10.997 -0.716 14.201 1.00 43.53 337 HIS A N 1
ATOM 2648 C CA . HIS A 1 337 ? 12.418 -0.895 14.477 1.00 43.53 337 HIS A CA 1
ATOM 2649 C C . HIS A 1 337 ? 12.695 -0.423 15.912 1.00 43.53 337 HIS A C 1
ATOM 2651 O O . HIS A 1 337 ? 11.998 0.457 16.410 1.00 43.53 337 HIS A O 1
ATOM 2657 N N . SER A 1 338 ? 13.727 -0.967 16.564 1.00 38.94 338 SER A N 1
ATOM 2658 C CA . SER A 1 338 ? 14.095 -0.677 17.964 1.00 38.94 338 SER A CA 1
ATOM 2659 C C . SER A 1 338 ? 14.431 0.794 18.265 1.00 38.94 338 SER A C 1
ATOM 2661 O O . SER A 1 338 ? 14.833 1.105 19.373 1.00 38.94 338 SER A O 1
ATOM 2663 N N . ASN A 1 339 ? 14.275 1.671 17.273 1.00 39.62 339 ASN A N 1
ATOM 2664 C CA . ASN A 1 339 ? 14.409 3.115 17.282 1.00 39.62 339 ASN A CA 1
ATOM 2665 C C . ASN A 1 339 ? 13.577 3.620 16.093 1.00 39.62 339 ASN A C 1
ATOM 2667 O O . ASN A 1 339 ? 13.994 3.431 14.948 1.00 39.62 339 ASN A O 1
ATOM 2671 N N . THR A 1 340 ? 12.402 4.211 16.336 1.00 44.81 340 THR A N 1
ATOM 2672 C CA . THR A 1 340 ? 11.580 4.800 15.256 1.00 44.81 340 THR A CA 1
ATOM 2673 C C . THR A 1 340 ? 12.370 5.903 14.540 1.00 44.81 340 THR A C 1
ATOM 2675 O O . THR A 1 340 ? 12.259 6.082 13.329 1.00 44.81 340 THR A O 1
ATOM 2678 N N . LEU A 1 341 ? 13.246 6.581 15.289 1.00 43.84 341 LEU A N 1
ATOM 2679 C CA . LEU A 1 341 ? 14.274 7.487 14.793 1.00 43.84 341 LEU A CA 1
ATOM 2680 C C . LEU A 1 341 ? 15.639 7.079 15.357 1.00 43.84 341 LEU A C 1
ATOM 2682 O O . LEU A 1 341 ? 15.748 6.737 16.532 1.00 43.84 341 LEU A O 1
ATOM 2686 N N . HIS A 1 342 ? 16.698 7.141 14.547 1.00 45.50 342 HIS A N 1
ATOM 2687 C CA . HIS A 1 342 ? 18.060 6.940 15.051 1.00 45.50 342 HIS A CA 1
ATOM 2688 C C . HIS A 1 342 ? 18.406 8.012 16.102 1.00 45.50 342 HIS A C 1
ATOM 2690 O O . HIS A 1 342 ? 18.034 9.172 15.905 1.00 45.50 342 HIS A O 1
ATOM 2696 N N . PRO A 1 343 ? 19.137 7.671 17.184 1.00 47.38 343 PRO A N 1
ATOM 2697 C CA . PRO A 1 343 ? 19.652 8.669 18.113 1.00 47.38 343 PRO A CA 1
ATOM 2698 C C . PRO A 1 343 ? 20.409 9.752 17.345 1.00 47.38 343 PRO A C 1
ATOM 2700 O O . PRO A 1 343 ? 21.136 9.443 16.395 1.00 47.38 343 PRO A O 1
ATOM 2703 N N . LEU A 1 344 ? 20.250 11.011 17.756 1.00 44.97 344 LEU A N 1
ATOM 2704 C CA . LEU A 1 344 ? 21.020 12.107 17.176 1.00 44.97 344 LEU A CA 1
ATOM 2705 C C . LEU A 1 344 ? 22.511 11.762 17.260 1.00 44.97 344 LEU A C 1
ATOM 2707 O O . LEU A 1 344 ? 23.005 11.369 18.320 1.00 44.97 344 LEU A O 1
ATOM 2711 N N . ALA A 1 345 ? 23.227 11.916 16.144 1.00 42.25 345 ALA A N 1
ATOM 2712 C CA . ALA A 1 345 ? 24.680 11.861 16.180 1.00 42.25 345 ALA A CA 1
ATOM 2713 C C . ALA A 1 345 ? 25.174 12.884 17.223 1.00 42.25 345 ALA A C 1
ATOM 2715 O O . ALA A 1 345 ? 24.625 13.991 17.280 1.00 42.25 345 ALA A O 1
ATOM 2716 N N . PRO A 1 346 ? 26.166 12.543 18.066 1.00 43.56 346 PRO A N 1
ATOM 2717 C CA . PRO A 1 346 ? 26.707 13.495 19.023 1.00 43.56 346 PRO A CA 1
ATOM 2718 C C . PRO A 1 346 ? 27.136 14.767 18.288 1.00 43.56 346 PRO A C 1
ATOM 2720 O O . PRO A 1 346 ? 27.829 14.712 17.272 1.00 43.56 346 PRO A O 1
ATOM 2723 N N . VAL A 1 347 ? 26.689 15.919 18.792 1.00 47.03 347 VAL A N 1
ATOM 2724 C CA . VAL A 1 347 ? 27.054 17.228 18.247 1.00 47.03 347 VAL A CA 1
ATOM 2725 C C . VAL A 1 347 ? 28.506 17.514 18.633 1.00 47.03 347 VAL A C 1
ATOM 2727 O O . VAL A 1 347 ? 28.785 18.222 19.599 1.00 47.03 347 VAL A O 1
ATOM 2730 N N . GLU A 1 348 ? 29.460 16.949 17.902 1.00 45.03 348 GLU A N 1
ATOM 2731 C CA . GLU A 1 348 ? 30.843 17.406 17.971 1.00 45.03 348 GLU A CA 1
ATOM 2732 C C . GLU A 1 348 ? 30.949 18.750 17.234 1.00 45.03 348 GLU A C 1
ATOM 2734 O O . GLU A 1 348 ? 30.856 18.817 16.011 1.00 45.03 348 GLU A O 1
ATOM 2739 N N . GLY A 1 349 ? 31.143 19.847 17.978 1.00 50.78 349 GLY A N 1
ATOM 2740 C CA . GLY A 1 349 ? 31.704 21.081 17.410 1.00 50.78 349 GLY A CA 1
ATOM 2741 C C . GLY A 1 349 ? 30.843 22.349 17.379 1.00 50.78 349 GLY A C 1
ATOM 2742 O O . GLY A 1 349 ? 31.336 23.363 16.890 1.00 50.78 349 GLY A O 1
ATOM 2743 N N . LEU A 1 350 ? 29.633 22.394 17.947 1.00 44.25 350 LEU A N 1
ATOM 2744 C CA . LEU A 1 350 ? 28.886 23.660 18.099 1.00 44.25 350 LEU A CA 1
ATOM 2745 C C . LEU A 1 350 ? 29.202 24.360 19.429 1.00 44.25 350 LEU A C 1
ATOM 2747 O O . LEU A 1 350 ? 28.345 24.577 20.277 1.00 44.25 350 LEU A O 1
ATOM 2751 N N . ALA A 1 351 ? 30.470 24.728 19.600 1.00 43.62 351 ALA A N 1
ATOM 2752 C CA . ALA A 1 351 ? 30.904 25.670 20.629 1.00 43.62 351 ALA A CA 1
ATOM 2753 C C . ALA A 1 351 ? 32.055 26.547 20.121 1.00 43.62 351 ALA A C 1
ATOM 2755 O O . ALA A 1 351 ? 33.056 26.709 20.810 1.00 43.62 351 ALA A O 1
ATOM 2756 N N . LYS A 1 352 ? 31.937 27.112 18.912 1.00 42.03 352 LYS A N 1
ATOM 2757 C CA . LYS A 1 352 ? 32.716 28.294 18.511 1.00 42.03 352 LYS A CA 1
ATOM 2758 C C . LYS A 1 352 ? 31.901 29.195 17.585 1.00 42.03 352 LYS A C 1
ATOM 2760 O O . LYS A 1 352 ? 31.812 28.941 16.392 1.00 42.03 352 LYS A O 1
ATOM 2765 N N . GLY A 1 353 ? 31.397 30.284 18.160 1.00 42.75 353 GLY A N 1
ATOM 2766 C CA . GLY A 1 353 ? 31.219 31.542 17.439 1.00 42.75 353 GLY A CA 1
ATOM 2767 C C . GLY A 1 353 ? 29.807 31.868 16.979 1.00 42.75 353 GLY A C 1
ATOM 2768 O O . GLY A 1 353 ? 29.553 31.825 15.787 1.00 42.75 353 GLY A O 1
ATOM 2769 N N . TRP A 1 354 ? 28.964 32.306 17.914 1.00 36.88 354 TRP A N 1
ATOM 2770 C CA . TRP A 1 354 ? 28.063 33.445 17.704 1.00 36.88 354 TRP A CA 1
ATOM 2771 C C . TRP A 1 354 ? 28.023 34.230 19.026 1.00 36.88 354 TRP A C 1
ATOM 2773 O O . TRP A 1 354 ? 27.432 33.771 20.002 1.00 36.88 354 TRP A O 1
ATOM 2783 N N . VAL A 1 355 ? 28.765 35.341 19.071 1.00 39.94 355 VAL A N 1
ATOM 2784 C CA . VAL A 1 355 ? 28.517 36.480 19.974 1.00 39.94 355 VAL A CA 1
ATOM 2785 C C . VAL A 1 355 ? 27.779 37.515 19.149 1.00 39.94 355 VAL A C 1
ATOM 2787 O O . VAL A 1 355 ? 28.208 37.698 17.985 1.00 39.94 355 VAL A O 1
#

Nearest PDB structures (foldseek):
  2j4h-assembly1_A  TM=7.915E-01  e=1.555E-10  Escherichia coli
  2v9x-assembly2_F  TM=7.763E-01  e=1.385E-10  Escherichia coli
  2v9x-assembly1_J  TM=8.340E-01  e=1.050E-09  Escherichia coli
  2j4q-assembly1_A  TM=7.757E-01  e=7.421E-10  Escherichia coli
  2v9x-assembly1_L  TM=7.756E-01  e=1.113E-09  Escherichia coli

Foldseek 3Di:
DWDWDAALNFTETEDEPVLLVCVVPVDDVVVVNCVVQCVQCVVDPDPVNRHFYDYLLATPDPDFWDFLSRVSSCCRSVQKFKPVDQDVVLLWHRDGGWIFFFWAFWKFWFADPDDDDDQDLAFLVSVCVRRVADPVARLVRIDGFFFLCVVLVPDDDPQCCVVSVVDCHDPPAPRGFGWDWAFAFIKMKTWTLMFTDGAPPKWKFKFFDVVQVVQQWGWAPPNRTGWHPHTGIDITGITRNGRRDIDIGTGSHRGMIMIMGGDPDDPDGCCGPPVLFRAADPVVSQVVVCVVVVHHPDVVVPDPPDDDDDDRDDDDPVVVVVRVPHDDDSNPGGDSDSRVDHPPDPPPDPPDDDD

Sequence (355 aa):
MAELATIAGERSLILNSKEAFTLRTGAQNQEGFDAVFNEIVDEYDDPNEYPVIVSNGFIIPQGGIYSDRELKVGLETGHIICDPAPTPEAGARINGSSIDVTLGKYFYTAGEEGDMGLFNPYTQEDTYQYFNIDPENPDASALEAKPWGEVKKKLGHTAVRELAEKLDYIPGIPEHHPMILLRPNERILAHTNEFIGILPPGTTSMQARSSFGRIGVSVCYDAGWGDPGFGDRWTKEIKNHNENDFIPLPVGIRDAQIVFMSTGPVQTEYATATGNYQRASFAQARAELEAELGYKINYRDFNPREISTSGLYRVSRRFRANVKKNWKPSHTIPRLHSNTLHPLAPVEGLAKGWV

Radius of gyration: 23.96 Å; Cα contacts (8 Å, |Δi|>4): 603; chains: 1; bounding box: 62×63×69 Å